Protein AF-A0A8T5E2H8-F1 (afdb_monomer_lite)

Sequence (274 aa):
MVEDEGDWWDNKNPDGKASSSVSQNIFTGNVGTISSQSPDISIAPNDPNKFIMSQFLIGLLIIPIFAGFITSVVTMSAERAGDDAYYGDSYYFSGFDNSYTTIISDKEYYAWDAYFKIPDIDVSEIQEKDYWLQTEFSASESWGYCYFDMDILDNNNLIQSDDGSYWYSMSCWGDMEGYDVLLRIEEQTFTYAIDQDVQPRYASVDGDRDISGVGILLQLLPILIVLFYIGTIVWSFISKRKSLGFGLIGGIIIAPISFCFSMIFLSFIYWNNF

Foldseek 3Di:
DDDDDDDDDDDDDDDDDDDDDDDDDDDDDDDDDDPPPPPPPPPDPDPLLDQDQVLLCCQQAVLLLVLLLVLLVLVVVLVVLVVQFKDKFKDFDDPPFDWDWDAFPNAIWIKGKDFGPDFWDDLVVCVVVVKWKKKWWDLDPPDKIWMDIVVQVVVPQWGAGPVRATWGWTHIDDPCVPWTWIWDGGTRMIMIIIRDPTGITMMMMMIGDDSPPVSVCSVCVSVVSVVVLVVVLVVCVVVSVVSNNNSNVNSVVVNNVSNVVSNVVVCCVVVVVD

Radius of gyration: 41.54 Å; chains: 1; bounding box: 117×54×119 Å

pLDDT: mean 78.65, std 20.82, range [26.2, 96.94]

Structure (mmCIF, N/CA/C/O backbone):
data_AF-A0A8T5E2H8-F1
#
_entry.id   AF-A0A8T5E2H8-F1
#
loop_
_atom_site.group_PDB
_atom_site.id
_atom_site.type_symbol
_atom_site.label_atom_id
_atom_site.label_alt_id
_atom_site.label_comp_id
_atom_site.label_asym_id
_atom_site.label_entity_id
_atom_site.label_seq_id
_atom_site.pdbx_PDB_ins_code
_atom_site.Cartn_x
_atom_site.Cartn_y
_atom_site.Cartn_z
_atom_site.occupancy
_atom_sit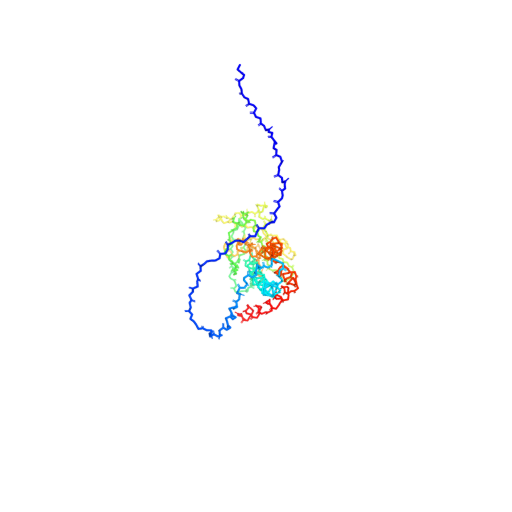e.B_iso_or_equiv
_atom_site.auth_seq_id
_atom_site.auth_comp_id
_atom_site.auth_asym_id
_atom_site.auth_atom_id
_atom_site.pdbx_PDB_model_num
ATOM 1 N N . MET A 1 1 ? -91.153 -19.518 24.944 1.00 36.97 1 MET A N 1
ATOM 2 C CA . MET A 1 1 ? -89.880 -20.137 25.355 1.00 36.97 1 MET A CA 1
ATOM 3 C C . MET A 1 1 ? -88.953 -18.951 25.614 1.00 36.97 1 MET A C 1
ATOM 5 O O . MET A 1 1 ? -88.468 -18.414 24.632 1.00 36.97 1 MET A O 1
ATOM 9 N N . VAL A 1 2 ? -88.918 -18.264 26.771 1.00 31.11 2 VAL A N 1
ATOM 10 C CA . VAL A 1 2 ? -88.688 -18.681 28.187 1.00 31.11 2 VAL A CA 1
ATOM 11 C C . VAL A 1 2 ? -87.642 -19.792 28.230 1.00 31.11 2 VAL A C 1
ATOM 13 O O . VAL A 1 2 ? -87.873 -20.811 27.582 1.00 31.11 2 VAL A O 1
ATOM 16 N N . GLU A 1 3 ? -86.441 -19.609 28.775 1.00 34.38 3 GLU A N 1
ATOM 17 C CA . GLU A 1 3 ? -85.986 -19.128 30.107 1.00 34.38 3 GLU A CA 1
ATOM 18 C C . GLU A 1 3 ? -84.470 -18.804 29.993 1.00 34.38 3 GLU A C 1
ATOM 20 O O . GLU A 1 3 ? -83.842 -19.322 29.068 1.00 34.38 3 GLU A O 1
ATOM 25 N N . ASP A 1 4 ? -83.728 -18.076 30.834 1.00 36.66 4 ASP A N 1
ATOM 26 C CA . ASP A 1 4 ? -83.858 -17.132 31.971 1.00 36.66 4 ASP A CA 1
ATOM 27 C C . ASP A 1 4 ? -82.380 -16.687 32.215 1.00 36.66 4 ASP A C 1
ATOM 29 O O . ASP A 1 4 ? -81.467 -17.488 31.997 1.00 36.66 4 ASP A O 1
ATOM 33 N N . GLU A 1 5 ? -82.032 -15.401 32.339 1.00 35.09 5 GLU A N 1
ATOM 34 C CA . GLU A 1 5 ? -81.787 -14.663 33.605 1.00 35.09 5 GLU A CA 1
ATOM 35 C C . GLU A 1 5 ? -80.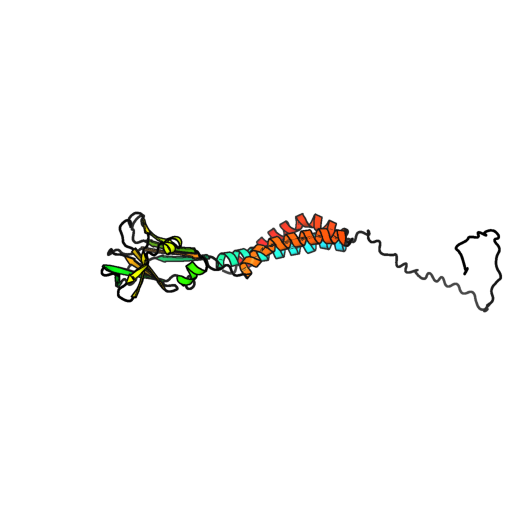828 -15.367 34.599 1.00 35.09 5 GLU A C 1
ATOM 37 O O . GLU A 1 5 ? -80.968 -16.543 34.895 1.00 35.09 5 GLU A O 1
ATOM 42 N N . GLY A 1 6 ? -79.817 -14.746 35.208 1.00 31.44 6 GLY A N 1
ATOM 43 C CA . GLY A 1 6 ? -79.413 -13.349 35.314 1.00 31.44 6 GLY A CA 1
ATOM 44 C C . GLY A 1 6 ? -78.325 -13.228 36.397 1.00 31.44 6 GLY A C 1
ATOM 45 O O . GLY A 1 6 ? -78.240 -14.058 37.302 1.00 31.44 6 GLY A O 1
ATOM 46 N N . ASP A 1 7 ? -77.496 -12.188 36.305 1.00 46.47 7 ASP A N 1
ATOM 47 C CA . ASP A 1 7 ? -76.701 -11.682 37.429 1.00 46.47 7 ASP A CA 1
ATOM 48 C C . ASP A 1 7 ? -77.634 -10.976 38.419 1.00 46.47 7 ASP A C 1
ATOM 50 O O . ASP A 1 7 ? -78.346 -10.057 38.012 1.00 46.47 7 ASP A O 1
ATOM 54 N N . TRP A 1 8 ? -77.577 -11.318 39.712 1.00 28.56 8 TRP A N 1
ATOM 55 C CA . TRP A 1 8 ? -77.980 -10.397 40.780 1.00 28.56 8 TRP A CA 1
ATOM 56 C C . TRP A 1 8 ? -77.457 -10.797 42.180 1.00 28.56 8 TRP A C 1
ATOM 58 O O . TRP A 1 8 ? -77.795 -11.838 42.726 1.00 28.56 8 TRP A O 1
ATOM 68 N N . TRP A 1 9 ? -76.589 -9.936 42.721 1.00 31.66 9 TRP A N 1
ATOM 69 C CA . TRP A 1 9 ? -76.494 -9.441 44.108 1.00 31.66 9 TRP A CA 1
ATOM 70 C C . TRP A 1 9 ? -77.054 -10.306 45.264 1.00 31.66 9 TRP A C 1
ATOM 72 O O . TRP A 1 9 ? -78.252 -10.538 45.311 1.00 31.66 9 TRP A O 1
ATOM 82 N N . ASP A 1 10 ? -76.255 -10.586 46.312 1.00 33.44 10 ASP A N 1
ATOM 83 C CA . ASP A 1 10 ? -76.540 -9.942 47.608 1.00 33.44 10 ASP A CA 1
ATOM 84 C C . ASP A 1 10 ? -75.458 -10.051 48.699 1.00 33.44 10 ASP A C 1
ATOM 86 O O . ASP A 1 10 ? -74.715 -11.016 48.862 1.00 33.44 10 ASP A O 1
ATOM 90 N N . ASN A 1 11 ? -75.424 -8.964 49.455 1.00 36.38 11 ASN A N 1
ATOM 91 C CA . ASN A 1 11 ? -74.460 -8.482 50.427 1.00 36.38 11 ASN A CA 1
ATOM 92 C C . ASN A 1 11 ? -74.802 -8.955 51.851 1.00 36.38 11 ASN A C 1
ATOM 94 O O . ASN A 1 11 ? -75.873 -8.603 52.330 1.00 36.38 11 ASN A O 1
ATOM 98 N N . LYS A 1 12 ? -73.903 -9.652 52.568 1.00 32.09 12 LYS A N 1
ATOM 99 C CA . LYS A 1 12 ? -73.947 -9.773 54.045 1.00 32.09 12 LYS A CA 1
ATOM 100 C C . LYS A 1 12 ? -72.547 -9.960 54.650 1.00 32.09 12 LYS A C 1
ATOM 102 O O . LYS A 1 12 ? -72.034 -11.068 54.733 1.00 32.09 12 LYS A O 1
ATOM 107 N N . ASN A 1 13 ? -71.972 -8.869 55.145 1.00 36.72 13 ASN A N 1
ATOM 108 C CA . ASN A 1 13 ? -71.317 -8.859 56.461 1.00 36.72 13 ASN A CA 1
ATOM 109 C C . ASN A 1 13 ? -72.350 -8.242 57.426 1.00 36.72 13 ASN A C 1
ATOM 111 O O . ASN A 1 13 ? -73.078 -7.353 56.971 1.00 36.72 13 ASN A O 1
ATOM 115 N N . PRO A 1 14 ? -72.459 -8.645 58.707 1.00 42.97 14 PRO A N 1
ATOM 116 C CA . PRO A 1 14 ? -71.340 -8.534 59.647 1.00 42.97 14 PRO A CA 1
ATOM 117 C C . PRO A 1 14 ? -71.335 -9.592 60.781 1.00 42.97 14 PRO A C 1
ATOM 119 O O . PRO A 1 14 ? -72.171 -10.487 60.833 1.00 42.97 14 PRO A O 1
ATOM 122 N N . ASP A 1 15 ? -70.382 -9.405 61.698 1.00 32.09 15 ASP A N 1
ATOM 123 C CA . ASP A 1 15 ? -70.363 -9.813 63.112 1.00 32.09 15 ASP A CA 1
ATOM 124 C C . ASP A 1 15 ? -69.343 -10.882 63.530 1.00 32.09 15 ASP A C 1
ATOM 126 O O . ASP A 1 15 ? -69.369 -12.038 63.123 1.00 32.09 15 ASP A O 1
ATOM 130 N N . GLY A 1 16 ? -68.508 -10.477 64.494 1.00 27.17 16 GLY A N 1
ATOM 131 C CA . GLY A 1 16 ? -68.259 -11.322 65.660 1.00 27.17 16 GLY A CA 1
ATOM 132 C C . GLY A 1 16 ? -66.898 -12.000 65.748 1.00 27.17 16 GLY A C 1
ATOM 133 O O . GLY A 1 16 ? -66.711 -13.133 65.326 1.00 27.17 16 GLY A O 1
ATOM 134 N N . LYS A 1 17 ? -65.970 -11.344 66.451 1.00 30.03 17 LYS A N 1
ATOM 135 C CA . LYS A 1 17 ? -64.884 -12.005 67.194 1.00 30.03 17 LYS A CA 1
ATOM 136 C C . LYS A 1 17 ? -65.417 -13.148 68.075 1.00 30.03 17 LYS A C 1
ATOM 138 O O . LYS A 1 17 ? -66.420 -12.937 68.747 1.00 30.03 17 LYS A O 1
ATOM 143 N N . ALA A 1 18 ? -64.642 -14.232 68.185 1.00 26.97 18 ALA A N 1
ATOM 144 C CA . ALA A 1 18 ? -64.304 -15.011 69.401 1.00 26.97 18 ALA A CA 1
ATOM 145 C C . ALA A 1 18 ? -63.978 -16.459 68.980 1.00 26.97 18 ALA A C 1
ATOM 147 O O . ALA A 1 18 ? -64.823 -17.172 68.463 1.00 26.97 18 ALA A O 1
ATOM 148 N N . SER A 1 19 ? -62.704 -16.837 68.923 1.00 26.20 19 SER A N 1
ATOM 149 C CA . SER A 1 19 ? -61.902 -17.411 70.018 1.00 26.20 19 SER A CA 1
ATOM 150 C C . SER A 1 19 ? -62.033 -18.932 70.166 1.00 26.20 19 SER A C 1
ATOM 152 O O . SER A 1 19 ? -63.061 -19.448 70.584 1.00 26.20 19 SER A O 1
ATOM 154 N N . SER A 1 20 ? -60.898 -19.589 69.922 1.00 34.56 20 SER A N 1
ATOM 155 C CA . SER A 1 20 ? -60.310 -20.675 70.719 1.00 34.56 20 SER A CA 1
ATOM 156 C C . SER A 1 20 ? -61.171 -21.861 71.183 1.00 34.56 20 SER A C 1
ATOM 158 O O . SER A 1 20 ? -61.957 -21.746 72.120 1.00 34.56 20 SER A O 1
ATOM 160 N N . SER A 1 21 ? -60.780 -23.055 70.742 1.00 32.88 21 SER A N 1
ATOM 161 C CA . SER A 1 21 ? -60.557 -24.208 71.631 1.00 32.88 21 SER A CA 1
ATOM 162 C C . SER A 1 21 ? -59.489 -25.102 70.979 1.00 32.88 21 SER A C 1
ATOM 164 O O . SER A 1 21 ? -59.647 -25.562 69.858 1.00 32.88 21 SER A O 1
ATOM 166 N N . VAL A 1 22 ? -58.240 -25.010 71.434 1.00 32.91 22 VAL A N 1
ATOM 167 C CA . VAL A 1 22 ? -57.609 -25.751 72.543 1.00 32.91 22 VAL A CA 1
ATOM 168 C C . VAL A 1 22 ? -57.053 -27.106 72.095 1.00 32.91 22 VAL A C 1
ATOM 170 O O . VAL A 1 22 ? -57.692 -27.918 71.439 1.00 32.91 22 VAL A O 1
ATOM 173 N N . SER A 1 23 ? -55.787 -27.240 72.465 1.00 38.12 23 SER A N 1
ATOM 174 C CA . SER A 1 23 ? -54.781 -28.248 72.195 1.00 38.12 23 SER A CA 1
ATOM 175 C C . SER A 1 23 ? -55.098 -29.643 72.719 1.00 38.12 23 SER A C 1
ATOM 177 O O . SER A 1 23 ? -55.801 -29.805 73.710 1.00 38.12 23 SER A O 1
ATOM 179 N N . GLN A 1 24 ? -54.398 -30.630 72.155 1.00 30.06 24 GLN A N 1
ATOM 180 C CA . GLN A 1 24 ? -53.814 -31.713 72.941 1.00 30.06 24 GLN A CA 1
ATOM 181 C C . GLN A 1 24 ? -52.632 -32.328 72.187 1.00 30.06 24 GLN A C 1
ATOM 183 O O . GLN A 1 24 ? -52.788 -32.878 71.104 1.00 30.06 24 GLN A O 1
ATOM 188 N N . ASN A 1 25 ? -51.436 -32.191 72.759 1.00 31.58 25 ASN A N 1
ATOM 189 C CA . ASN A 1 25 ? -50.617 -33.341 73.130 1.00 31.58 25 ASN A CA 1
ATOM 190 C C . ASN A 1 25 ? -49.504 -32.869 74.068 1.00 31.58 25 ASN A C 1
ATOM 192 O O . ASN A 1 25 ? -48.590 -32.142 73.690 1.00 31.58 25 ASN A O 1
ATOM 196 N N . ILE A 1 26 ? -49.649 -33.274 75.328 1.00 34.66 26 ILE A N 1
ATOM 197 C CA . ILE A 1 26 ? -48.647 -33.166 76.380 1.00 34.66 26 ILE A CA 1
ATOM 198 C C . ILE A 1 26 ? -47.795 -34.429 76.280 1.00 34.66 26 ILE A C 1
ATOM 200 O O . ILE A 1 26 ? -48.320 -35.526 76.456 1.00 34.66 26 ILE A O 1
ATOM 204 N N . PHE A 1 27 ? -46.492 -34.274 76.051 1.00 35.94 27 PHE A N 1
ATOM 205 C CA . PHE A 1 27 ? -45.510 -35.266 76.473 1.00 35.94 27 PHE A CA 1
ATOM 206 C C . PHE A 1 27 ? -44.586 -34.638 77.510 1.00 35.94 27 PHE A C 1
ATOM 208 O O . PHE A 1 27 ? -43.976 -33.589 77.320 1.00 35.94 27 PHE A O 1
ATOM 215 N N . THR A 1 28 ? -44.590 -35.297 78.656 1.00 46.78 28 THR A N 1
ATOM 216 C CA . THR A 1 28 ? -43.871 -35.030 79.890 1.00 46.78 28 THR A CA 1
ATOM 217 C C . THR A 1 28 ? -42.384 -35.340 79.730 1.00 46.78 28 THR A C 1
ATOM 219 O O . THR A 1 28 ? -42.054 -36.444 79.301 1.00 46.78 28 THR A O 1
ATOM 222 N N . GLY A 1 29 ? -41.489 -34.445 80.159 1.00 33.69 29 GLY A N 1
ATOM 223 C CA . GLY A 1 29 ? -40.097 -34.834 80.408 1.00 33.69 29 GLY A CA 1
ATOM 224 C C . GLY A 1 29 ? -39.047 -33.739 80.241 1.00 33.69 29 GLY A C 1
ATOM 225 O O . GLY A 1 29 ? -38.496 -33.574 79.166 1.00 33.69 29 GLY A O 1
ATOM 226 N N . ASN A 1 30 ? -38.712 -33.113 81.369 1.00 34.53 30 ASN A N 1
ATOM 227 C CA . ASN A 1 30 ? -37.472 -32.402 81.694 1.00 34.53 30 ASN A CA 1
ATOM 228 C C . ASN A 1 30 ? -37.145 -31.071 80.979 1.00 34.53 30 ASN A C 1
ATOM 230 O O . ASN A 1 30 ? -36.880 -30.991 79.784 1.00 34.53 30 ASN A O 1
ATOM 234 N N . VAL A 1 31 ? -37.086 -30.014 81.793 1.00 49.62 31 VAL A N 1
ATOM 235 C CA . VAL A 1 31 ? -36.739 -28.640 81.422 1.00 49.62 31 VAL A CA 1
ATOM 236 C C . VAL A 1 31 ? -35.214 -28.516 81.411 1.00 49.62 31 VAL A C 1
ATOM 238 O O . VAL A 1 31 ? -34.592 -28.231 82.430 1.00 49.62 31 VAL A O 1
ATOM 241 N N . GLY A 1 32 ? -34.603 -28.778 80.259 1.00 35.69 32 GLY A N 1
ATOM 242 C CA . GLY A 1 32 ? -33.216 -28.422 79.973 1.00 35.69 32 GLY A CA 1
ATOM 243 C C . GLY A 1 32 ? -33.199 -27.247 79.005 1.00 35.69 32 GLY A C 1
ATOM 244 O O . GLY A 1 32 ? -33.555 -27.399 77.842 1.00 35.69 32 GLY A O 1
ATOM 245 N N . THR A 1 33 ? -32.820 -26.066 79.483 1.00 44.88 33 THR A N 1
ATOM 246 C CA . THR A 1 33 ? -32.589 -24.872 78.664 1.00 44.88 33 THR A CA 1
ATOM 247 C C . THR A 1 33 ? -31.615 -25.172 77.526 1.00 44.88 33 THR A C 1
ATOM 249 O O . THR A 1 33 ? -30.421 -25.338 77.766 1.00 44.88 33 THR A O 1
ATOM 252 N N . ILE A 1 34 ? -32.105 -25.179 76.287 1.00 35.47 34 ILE A N 1
ATOM 253 C CA . ILE A 1 34 ? -31.271 -25.028 75.094 1.00 35.47 34 ILE A CA 1
ATOM 254 C C . ILE A 1 34 ? -31.814 -23.824 74.329 1.00 35.47 34 ILE A C 1
ATOM 256 O O . ILE A 1 34 ? -32.850 -23.885 73.672 1.00 35.47 34 ILE A O 1
ATOM 260 N N . SER A 1 35 ? -31.095 -22.710 74.456 1.00 43.97 35 SER A N 1
ATOM 261 C CA . SER A 1 35 ? -31.169 -21.573 73.545 1.00 43.97 35 SER A CA 1
ATOM 262 C C . SER A 1 35 ? -30.811 -22.064 72.140 1.00 43.97 35 SER A C 1
ATOM 264 O O . SER A 1 35 ? -29.635 -22.145 71.788 1.00 43.97 35 SER A O 1
ATOM 266 N N . SER A 1 36 ? -31.816 -22.399 71.335 1.00 35.97 36 SER A N 1
ATOM 267 C CA . SER A 1 36 ? -31.656 -22.521 69.889 1.00 35.97 36 SER A CA 1
ATOM 268 C C . SER A 1 36 ? -31.868 -21.141 69.272 1.00 35.97 36 SER A C 1
ATOM 270 O O . SER A 1 36 ? -32.944 -20.791 68.801 1.00 35.97 36 SER A O 1
ATOM 272 N N . GLN A 1 37 ? -30.813 -20.325 69.278 1.00 39.59 37 GLN A N 1
ATOM 273 C CA . GLN A 1 37 ? -30.675 -19.309 68.240 1.00 39.59 37 GLN A CA 1
ATOM 274 C C . GLN A 1 37 ? -30.329 -20.049 66.947 1.00 39.59 37 GLN A C 1
ATOM 276 O O . GLN A 1 37 ? -29.163 -20.201 66.592 1.00 39.59 37 GLN A O 1
ATOM 281 N N . SER A 1 38 ? -31.345 -20.572 66.265 1.00 34.12 38 SER A N 1
ATOM 282 C CA . SER A 1 38 ? -31.212 -20.870 64.845 1.00 34.12 38 SER A CA 1
ATOM 283 C C . SER A 1 38 ? -31.085 -19.523 64.132 1.00 34.12 38 SER A C 1
ATOM 285 O O . SER A 1 38 ? -31.975 -18.686 64.298 1.00 34.12 38 SER A O 1
ATOM 287 N N . PRO A 1 39 ? -30.000 -19.254 63.384 1.00 41.09 39 PRO A N 1
ATOM 288 C CA . PRO A 1 39 ? -29.974 -18.086 62.531 1.00 41.09 39 PRO A CA 1
ATOM 289 C C . PRO A 1 39 ? -31.021 -18.331 61.452 1.00 41.09 39 PRO A C 1
ATOM 291 O O . PRO A 1 39 ? -30.880 -19.230 60.623 1.00 41.09 39 PRO A O 1
ATOM 294 N N . ASP A 1 40 ? -32.096 -17.557 61.511 1.00 39.53 40 ASP A N 1
ATOM 295 C CA . ASP A 1 40 ? -33.032 -17.410 60.414 1.00 39.53 40 ASP A CA 1
ATOM 296 C C . ASP A 1 40 ? -32.199 -16.913 59.225 1.00 39.53 40 ASP A C 1
ATOM 298 O O . ASP A 1 40 ? -31.765 -15.757 59.187 1.00 39.53 40 ASP A O 1
ATOM 302 N N . ILE A 1 41 ? -31.861 -17.809 58.292 1.00 45.09 41 ILE A N 1
ATOM 303 C CA . ILE A 1 41 ? -31.221 -17.428 57.033 1.00 45.09 41 ILE A CA 1
ATOM 304 C C . ILE A 1 41 ? -32.316 -16.744 56.224 1.00 45.09 41 ILE A C 1
ATOM 306 O O . ILE A 1 41 ? -32.971 -17.333 55.368 1.00 45.09 41 ILE A O 1
ATOM 310 N N . SER A 1 42 ? -32.531 -15.472 56.544 1.00 37.88 42 SER A N 1
ATOM 311 C CA . SER A 1 42 ? -33.284 -14.532 55.740 1.00 37.88 42 SER A CA 1
ATOM 312 C C . SER A 1 42 ? -32.580 -14.448 54.385 1.00 37.88 42 SER A C 1
ATOM 314 O O . SER A 1 42 ? -31.627 -13.682 54.207 1.00 37.88 42 SER A O 1
ATOM 316 N N . ILE A 1 43 ? -33.048 -15.227 53.409 1.00 53.16 43 ILE A N 1
ATOM 317 C CA . ILE A 1 43 ? -32.796 -14.947 51.997 1.00 53.16 43 ILE A CA 1
ATOM 318 C C . ILE A 1 43 ? -33.623 -13.702 51.684 1.00 53.16 43 ILE A C 1
ATOM 320 O O . ILE A 1 43 ? -34.759 -13.773 51.220 1.00 53.16 43 ILE A O 1
ATOM 324 N N . ALA A 1 44 ? -33.066 -12.541 52.027 1.00 53.47 44 ALA A N 1
ATOM 325 C CA . ALA A 1 44 ? -33.640 -11.270 51.640 1.00 53.47 44 ALA A CA 1
ATOM 326 C C . ALA A 1 44 ? -33.698 -11.239 50.102 1.00 53.47 44 ALA A C 1
ATOM 328 O O . ALA A 1 44 ? -32.696 -11.572 49.456 1.00 53.47 44 ALA A O 1
ATOM 329 N N . PRO A 1 45 ? -34.836 -10.862 49.492 1.00 54.75 45 PRO A N 1
ATOM 330 C CA . PRO A 1 45 ? -34.896 -10.673 48.053 1.00 54.75 45 PRO A CA 1
ATOM 331 C C . PRO A 1 45 ? -33.826 -9.650 47.660 1.00 54.75 45 PRO A C 1
ATOM 333 O O . PRO A 1 45 ? -33.758 -8.558 48.225 1.00 54.75 45 PRO A O 1
ATOM 336 N N . ASN A 1 46 ? -32.941 -10.034 46.738 1.00 61.44 46 ASN A N 1
ATOM 337 C CA . ASN A 1 46 ? -31.874 -9.165 46.253 1.00 61.44 46 ASN A CA 1
ATOM 338 C C . ASN A 1 46 ? -32.529 -7.936 45.607 1.00 61.44 46 ASN A C 1
ATOM 340 O O . ASN A 1 46 ? -33.148 -8.057 44.550 1.00 61.44 46 ASN A O 1
ATOM 344 N N . ASP A 1 47 ? -32.432 -6.775 46.259 1.00 65.62 47 ASP A N 1
ATOM 345 C CA . ASP A 1 47 ? -32.976 -5.525 45.733 1.00 65.62 47 ASP A CA 1
ATOM 346 C C . ASP A 1 47 ? -32.340 -5.242 44.358 1.00 65.62 47 ASP A C 1
ATOM 348 O O . ASP A 1 47 ? -31.116 -5.093 44.273 1.00 65.62 47 ASP A O 1
ATOM 352 N N . PRO A 1 48 ? -33.129 -5.166 43.268 1.00 60.69 48 PRO A N 1
ATOM 353 C CA . PRO A 1 48 ? -32.609 -4.903 41.928 1.00 60.69 48 PRO A CA 1
ATOM 354 C C . PRO A 1 48 ? -31.960 -3.516 41.786 1.00 60.69 48 PRO A C 1
ATOM 356 O O . PRO A 1 48 ? -31.301 -3.261 40.781 1.00 60.69 48 PRO A O 1
ATOM 359 N N . ASN A 1 49 ? -32.126 -2.616 42.761 1.00 66.44 49 ASN A N 1
ATOM 360 C CA . ASN A 1 49 ? -31.443 -1.322 42.818 1.00 66.44 49 ASN A CA 1
ATOM 361 C C . ASN A 1 49 ? -30.209 -1.317 43.733 1.00 66.44 49 ASN A C 1
ATOM 363 O O . ASN A 1 49 ? -29.570 -0.272 43.880 1.00 66.44 49 ASN A O 1
ATOM 367 N N . LYS A 1 50 ? -29.841 -2.456 44.330 1.00 80.00 50 LYS A N 1
ATOM 368 C CA . LYS A 1 50 ? -28.634 -2.558 45.149 1.00 80.00 50 LYS A CA 1
ATOM 369 C C . LYS A 1 50 ? -27.404 -2.309 44.283 1.00 80.00 50 LYS A C 1
ATOM 371 O O . LYS A 1 50 ? -27.178 -2.988 43.284 1.00 80.00 50 LYS A O 1
ATOM 376 N N . PHE A 1 51 ? -26.586 -1.344 44.686 1.00 86.25 51 PHE A N 1
ATOM 377 C CA . PHE A 1 51 ? -25.331 -1.065 44.006 1.00 86.25 51 PHE A CA 1
ATOM 378 C C . PHE A 1 51 ? -24.340 -2.213 44.229 1.00 86.25 51 PHE A C 1
ATOM 380 O O . PHE A 1 51 ? -24.010 -2.549 45.368 1.00 86.25 51 PHE A O 1
ATOM 387 N N . ILE A 1 52 ? -23.856 -2.814 43.141 1.00 91.19 52 ILE A N 1
ATOM 388 C CA . ILE A 1 52 ? -22.909 -3.927 43.195 1.00 91.19 52 ILE A CA 1
ATOM 389 C C . ILE A 1 52 ? -21.523 -3.409 42.812 1.00 91.19 52 ILE A C 1
ATOM 391 O O . ILE A 1 52 ? -21.235 -3.175 41.639 1.00 91.19 52 ILE A O 1
ATOM 395 N N . MET A 1 53 ? -20.646 -3.263 43.809 1.00 91.88 53 MET A N 1
ATOM 396 C CA . MET A 1 53 ? -19.296 -2.717 43.620 1.00 91.88 53 MET A CA 1
ATOM 397 C C . MET A 1 53 ? -18.471 -3.513 42.598 1.00 91.88 53 MET A C 1
ATOM 399 O O . MET A 1 53 ? -17.775 -2.923 41.780 1.00 91.88 53 MET A O 1
ATOM 403 N N . SER A 1 54 ? -18.583 -4.845 42.581 1.00 93.38 54 SER A N 1
ATOM 404 C CA . SER A 1 54 ? -17.861 -5.669 41.601 1.00 93.38 54 SER A CA 1
ATOM 405 C C . SER A 1 54 ? -18.279 -5.362 40.161 1.00 93.38 54 SER A C 1
ATOM 407 O O . SER A 1 54 ? -17.424 -5.250 39.292 1.00 93.38 54 SER A O 1
ATOM 409 N N . GLN A 1 55 ? -19.573 -5.146 39.905 1.00 92.94 55 GLN A N 1
ATOM 410 C CA . GLN A 1 55 ? -20.065 -4.755 38.580 1.00 92.94 55 GLN A CA 1
ATOM 411 C C . GLN A 1 55 ? -19.584 -3.362 38.183 1.00 92.94 55 GLN A C 1
ATOM 413 O O . GLN A 1 55 ? -19.228 -3.146 37.028 1.00 92.94 55 GLN A O 1
ATOM 418 N N . PHE A 1 56 ? -19.550 -2.435 39.140 1.00 94.94 56 PHE A N 1
ATOM 419 C CA . PHE A 1 56 ? -19.005 -1.104 38.914 1.00 94.94 56 PHE A CA 1
ATOM 420 C C . PHE A 1 56 ? -17.522 -1.153 38.536 1.00 94.94 56 PHE A C 1
ATOM 422 O O . PHE A 1 56 ? -17.143 -0.568 37.530 1.00 94.94 56 PHE A O 1
ATOM 429 N N . LEU A 1 57 ? -16.697 -1.911 39.265 1.00 95.38 57 LEU A N 1
ATOM 430 C CA . LEU A 1 57 ? -15.270 -2.063 38.958 1.00 95.38 57 LEU A CA 1
ATOM 431 C C . LEU A 1 57 ? -15.021 -2.777 37.623 1.00 95.38 57 LEU A C 1
ATOM 433 O O . LEU A 1 57 ? -14.103 -2.403 36.897 1.00 95.38 57 LEU A O 1
ATOM 437 N N . ILE A 1 58 ? -15.854 -3.762 37.268 1.00 94.00 58 ILE A N 1
ATOM 438 C CA . ILE A 1 58 ? -15.802 -4.399 35.944 1.00 94.00 58 ILE A CA 1
ATOM 439 C C . ILE A 1 58 ? -16.053 -3.360 34.843 1.00 94.00 58 ILE A C 1
ATOM 441 O O . ILE A 1 58 ? -15.305 -3.314 33.869 1.00 94.00 58 ILE A O 1
ATOM 445 N N . GLY A 1 59 ? -17.078 -2.519 35.006 1.00 92.81 59 GLY A N 1
ATOM 446 C CA . GLY A 1 59 ? -17.403 -1.466 34.044 1.00 92.81 59 GLY A CA 1
ATOM 447 C C . GLY A 1 59 ? -16.375 -0.337 34.005 1.00 92.81 59 GLY A C 1
ATOM 448 O O . GLY A 1 59 ? -16.128 0.209 32.940 1.00 92.81 59 GLY A O 1
ATOM 449 N N . LEU A 1 60 ? -15.771 0.004 35.144 1.00 95.88 60 LEU A N 1
ATOM 450 C CA . LEU A 1 60 ? -14.819 1.108 35.256 1.00 95.88 60 LEU A CA 1
ATOM 451 C C . LEU A 1 60 ? -13.428 0.729 34.747 1.00 95.88 60 LEU A C 1
ATOM 453 O O . LEU A 1 60 ? -12.793 1.522 34.068 1.00 95.88 60 LEU A O 1
ATOM 457 N N . LEU A 1 61 ? -12.937 -0.461 35.093 1.00 93.50 61 LEU A N 1
ATOM 458 C CA . LEU A 1 61 ? -11.546 -0.842 34.847 1.00 93.50 61 LEU A CA 1
ATOM 459 C C . LEU A 1 61 ? -11.439 -1.954 33.816 1.00 93.50 61 LEU A C 1
ATOM 461 O O . LEU A 1 61 ? -10.782 -1.776 32.800 1.00 93.50 61 LEU A O 1
ATOM 465 N N . ILE A 1 62 ? -12.099 -3.088 34.045 1.00 94.00 62 ILE A N 1
ATOM 466 C CA . ILE A 1 62 ? -11.857 -4.294 33.243 1.00 94.00 62 ILE A CA 1
ATOM 467 C C . ILE A 1 62 ? -12.278 -4.076 31.787 1.00 94.00 62 ILE A C 1
ATOM 469 O O . ILE A 1 62 ? -11.439 -4.160 30.894 1.00 94.00 62 ILE A O 1
ATOM 473 N N . ILE A 1 63 ? -13.552 -3.762 31.535 1.00 93.56 63 ILE A N 1
ATOM 474 C CA . ILE A 1 63 ? -14.064 -3.602 30.164 1.00 93.56 63 ILE A CA 1
ATOM 475 C C . ILE A 1 63 ? -13.321 -2.485 29.407 1.00 93.56 63 ILE A C 1
ATOM 477 O O . ILE A 1 63 ? -12.894 -2.739 28.282 1.00 93.56 63 ILE A O 1
ATOM 481 N N . PRO A 1 64 ? -13.092 -1.291 29.985 1.00 93.56 64 PRO A N 1
ATOM 482 C CA . PRO A 1 64 ? -12.384 -0.213 29.295 1.00 93.56 64 PRO A CA 1
ATOM 483 C C . PRO A 1 64 ? -10.917 -0.524 29.018 1.00 93.56 64 PRO A C 1
ATOM 485 O O . PRO A 1 64 ? -10.425 -0.192 27.942 1.00 93.56 64 PRO A O 1
ATOM 488 N N . ILE A 1 65 ? -10.220 -1.188 29.950 1.00 94.62 65 ILE A N 1
ATOM 489 C CA . ILE A 1 65 ? -8.829 -1.603 29.735 1.00 94.62 65 ILE A CA 1
ATOM 490 C C . ILE A 1 65 ? -8.754 -2.568 28.553 1.00 94.62 65 ILE A C 1
ATOM 492 O O . ILE A 1 65 ? -7.967 -2.333 27.636 1.00 94.62 65 ILE A O 1
ATOM 496 N N . PHE A 1 66 ? -9.612 -3.595 28.534 1.00 93.62 66 PHE A N 1
ATOM 497 C CA . PHE A 1 66 ? -9.671 -4.551 27.428 1.00 93.62 66 PHE A CA 1
ATOM 498 C C . PHE A 1 66 ? -10.074 -3.890 26.108 1.00 93.62 66 PHE A C 1
ATOM 500 O O . PHE A 1 66 ? -9.465 -4.184 25.086 1.00 93.62 66 PHE A O 1
ATOM 507 N N . ALA A 1 67 ? -11.051 -2.981 26.114 1.00 93.25 67 ALA A N 1
ATOM 508 C CA . ALA A 1 67 ? -11.460 -2.259 24.912 1.00 93.25 67 ALA A CA 1
ATOM 509 C C . ALA A 1 67 ? -10.310 -1.418 24.340 1.00 93.25 67 ALA A C 1
ATOM 511 O O . ALA A 1 67 ? -10.036 -1.498 23.144 1.00 93.25 67 ALA A O 1
ATOM 512 N N . GLY A 1 68 ? -9.597 -0.667 25.186 1.00 93.00 68 GLY A N 1
ATOM 513 C CA . GLY A 1 68 ? -8.428 0.112 24.770 1.00 93.00 68 GLY A CA 1
ATOM 514 C C . GLY A 1 68 ? -7.298 -0.769 24.232 1.00 93.00 68 GLY A C 1
ATOM 515 O O . GLY A 1 68 ? -6.752 -0.479 23.170 1.00 93.00 68 GLY A O 1
ATOM 516 N N . PHE A 1 69 ? -7.008 -1.888 24.903 1.00 93.81 69 PHE A N 1
ATOM 517 C CA . PHE A 1 69 ? -6.001 -2.850 24.451 1.00 93.81 69 PHE A CA 1
ATOM 518 C C . PHE A 1 69 ? -6.365 -3.479 23.098 1.00 93.81 69 PHE A C 1
ATOM 520 O O . PHE A 1 69 ? -5.564 -3.432 22.168 1.00 93.81 69 PHE A O 1
ATOM 527 N N . ILE A 1 70 ? -7.581 -4.012 22.938 1.00 93.19 70 ILE A N 1
ATOM 528 C CA . ILE A 1 70 ? -8.020 -4.616 21.667 1.00 93.19 70 ILE A CA 1
ATOM 529 C C . ILE A 1 70 ? -7.985 -3.575 20.547 1.00 93.19 70 ILE A C 1
ATOM 531 O O . ILE A 1 70 ? -7.495 -3.875 19.464 1.00 93.19 70 ILE A O 1
ATOM 535 N N . THR A 1 71 ? -8.437 -2.348 20.819 1.00 92.94 71 THR A N 1
ATOM 536 C CA . THR A 1 71 ? -8.378 -1.258 19.837 1.00 92.94 71 THR A CA 1
ATOM 537 C C . THR A 1 71 ? -6.937 -0.994 19.406 1.00 92.94 71 THR A C 1
ATOM 539 O O . THR A 1 71 ? -6.692 -0.906 18.214 1.00 92.94 71 THR A O 1
ATOM 542 N N . SER A 1 72 ? -5.968 -0.962 20.329 1.00 91.88 72 SER A N 1
ATOM 543 C CA . SER A 1 72 ? -4.551 -0.769 19.974 1.00 91.88 72 SER A CA 1
ATOM 544 C C . SER A 1 72 ? -3.989 -1.889 19.090 1.00 91.88 72 SER A C 1
ATOM 546 O O . SER A 1 72 ? -3.348 -1.608 18.081 1.00 91.88 72 SER A O 1
ATOM 548 N N . VAL A 1 73 ? -4.305 -3.153 19.397 1.00 90.88 73 VAL A N 1
ATOM 549 C CA . VAL A 1 73 ? -3.907 -4.304 18.568 1.00 90.88 73 VAL A CA 1
ATOM 550 C C . VAL A 1 73 ? -4.508 -4.202 17.169 1.00 90.88 73 VAL A C 1
ATOM 552 O O . VAL A 1 73 ? -3.800 -4.393 16.183 1.00 90.88 73 VAL A O 1
ATOM 555 N N . VAL A 1 74 ? -5.802 -3.891 17.079 1.00 91.19 74 VAL A N 1
ATOM 556 C CA . VAL A 1 74 ? -6.507 -3.743 15.803 1.00 91.19 74 VAL A CA 1
ATOM 557 C C . VAL A 1 74 ? -5.936 -2.581 14.999 1.00 91.19 74 VAL A C 1
ATOM 559 O O . VAL A 1 74 ? -5.678 -2.763 13.819 1.00 91.19 74 VAL A O 1
ATOM 562 N N . THR A 1 75 ? -5.690 -1.424 15.618 1.00 88.38 75 THR A N 1
ATOM 563 C CA . THR A 1 75 ? -5.123 -0.253 14.938 1.00 88.38 75 THR A CA 1
ATOM 564 C C . THR A 1 75 ? -3.748 -0.558 14.351 1.00 88.38 75 THR A C 1
ATOM 566 O O . THR A 1 75 ? -3.549 -0.321 13.167 1.00 88.38 75 THR A O 1
ATOM 569 N N . MET A 1 76 ? -2.835 -1.161 15.120 1.00 85.56 76 MET A N 1
ATOM 570 C CA . MET A 1 76 ? -1.514 -1.541 14.596 1.00 85.56 76 MET A CA 1
ATOM 571 C C . MET A 1 76 ? -1.594 -2.615 13.507 1.00 85.56 76 MET A C 1
ATOM 573 O O . MET A 1 76 ? -0.811 -2.612 12.563 1.00 85.56 76 MET A O 1
ATOM 577 N N . SER A 1 77 ? -2.543 -3.546 13.628 1.00 85.38 77 SER A N 1
ATOM 578 C CA . SER A 1 77 ? -2.752 -4.573 12.602 1.00 85.38 77 SER A CA 1
ATOM 579 C C . SER A 1 77 ? -3.343 -3.978 11.322 1.00 85.38 77 SER A C 1
ATOM 581 O O . SER A 1 77 ? -2.987 -4.415 10.235 1.00 85.38 77 SER A O 1
ATOM 583 N N . ALA A 1 78 ? -4.238 -2.995 11.444 1.00 82.62 78 ALA A N 1
ATOM 584 C CA . ALA A 1 78 ? -4.850 -2.296 10.319 1.00 82.62 78 ALA A CA 1
ATOM 585 C C . ALA A 1 78 ? -3.833 -1.435 9.566 1.00 82.62 78 ALA A C 1
ATOM 587 O O . ALA A 1 78 ? -3.859 -1.425 8.344 1.00 82.62 78 ALA A O 1
ATOM 588 N N . GLU A 1 79 ? -2.936 -0.756 10.287 1.00 77.56 79 GLU A N 1
ATOM 589 C CA . GLU A 1 79 ? -1.821 -0.001 9.704 1.00 77.56 79 GLU A CA 1
ATOM 590 C C . GLU A 1 79 ? -0.941 -0.923 8.858 1.00 77.56 79 GLU A C 1
ATOM 592 O O . GLU A 1 79 ? -0.775 -0.693 7.669 1.00 77.56 79 GLU A O 1
ATOM 597 N N . ARG A 1 80 ? -0.522 -2.062 9.417 1.00 74.75 80 ARG A N 1
ATOM 598 C CA . ARG A 1 80 ? 0.286 -3.046 8.689 1.00 74.75 80 ARG A CA 1
ATOM 599 C C . ARG A 1 80 ? -0.440 -3.671 7.492 1.00 74.75 80 ARG A C 1
ATOM 601 O O . ARG A 1 80 ? 0.161 -3.887 6.452 1.00 74.75 80 ARG A O 1
ATOM 608 N N . ALA A 1 81 ? -1.734 -3.955 7.635 1.00 72.06 81 ALA A N 1
ATOM 609 C CA . ALA A 1 81 ? -2.550 -4.446 6.525 1.00 72.06 81 ALA A CA 1
ATOM 610 C C . ALA A 1 81 ? -2.768 -3.380 5.435 1.00 72.06 81 ALA A C 1
ATOM 612 O O . ALA A 1 81 ? -3.066 -3.740 4.301 1.00 72.06 81 ALA A O 1
ATOM 613 N N . GLY A 1 82 ? -2.663 -2.093 5.784 1.00 65.69 82 GLY A N 1
ATOM 614 C CA . GLY A 1 82 ? -2.643 -0.979 4.840 1.00 65.69 82 GLY A CA 1
ATOM 615 C C . GLY A 1 82 ? -1.285 -0.820 4.158 1.00 65.69 82 GLY A C 1
ATOM 616 O O . GLY A 1 82 ? -1.253 -0.602 2.955 1.00 65.69 82 GLY A O 1
ATOM 617 N N . ASP A 1 83 ? -0.179 -0.999 4.883 1.00 63.28 83 ASP A N 1
ATOM 618 C CA . ASP A 1 83 ? 1.170 -0.992 4.299 1.00 63.28 83 ASP A CA 1
ATOM 619 C C . ASP A 1 83 ? 1.349 -2.121 3.271 1.00 63.28 83 ASP A C 1
ATOM 621 O O . ASP A 1 83 ? 1.985 -1.917 2.246 1.00 63.28 83 ASP A O 1
ATOM 625 N N . ASP A 1 84 ? 0.731 -3.287 3.493 1.00 65.19 84 ASP A N 1
ATOM 626 C CA . ASP A 1 84 ? 0.721 -4.395 2.525 1.00 65.19 84 ASP A CA 1
ATOM 627 C C . ASP A 1 84 ? -0.148 -4.107 1.273 1.00 65.19 84 ASP A C 1
ATOM 629 O O . ASP A 1 84 ? -0.113 -4.878 0.309 1.00 65.19 84 ASP A O 1
ATOM 633 N N . ALA A 1 85 ? -0.953 -3.034 1.281 1.00 73.69 85 ALA A N 1
ATOM 634 C CA . ALA A 1 85 ? -1.801 -2.644 0.152 1.00 73.69 85 ALA A CA 1
ATOM 635 C C . ALA A 1 85 ? -1.056 -1.799 -0.886 1.00 73.69 85 ALA A C 1
ATOM 637 O O . ALA A 1 85 ? -1.497 -1.742 -2.028 1.00 73.69 85 ALA A O 1
ATOM 638 N N . TYR A 1 86 ? 0.067 -1.184 -0.512 1.00 83.81 86 TYR A N 1
ATOM 639 C CA . TYR A 1 86 ? 0.896 -0.385 -1.408 1.00 83.81 86 TYR A CA 1
ATOM 640 C C . TYR A 1 86 ? 2.253 -1.056 -1.599 1.00 83.81 86 TYR A C 1
ATOM 642 O O . TYR A 1 86 ? 2.804 -1.670 -0.689 1.00 83.81 86 TYR A O 1
ATOM 650 N N . TYR A 1 87 ? 2.816 -0.942 -2.793 1.00 87.25 87 TYR A N 1
ATOM 651 C CA . TYR A 1 87 ? 4.181 -1.361 -3.067 1.00 87.25 87 TYR A CA 1
ATOM 652 C C . TYR A 1 87 ? 4.918 -0.248 -3.787 1.00 87.25 87 TYR A C 1
ATOM 654 O O . TYR A 1 87 ? 4.334 0.512 -4.551 1.00 87.25 87 TYR A O 1
ATOM 662 N N . GLY A 1 88 ? 6.217 -0.185 -3.539 1.00 91.69 88 GLY A N 1
ATOM 663 C CA . GLY A 1 88 ? 7.106 0.726 -4.226 1.00 91.69 88 GLY A CA 1
ATOM 664 C C . GLY A 1 88 ? 8.510 0.152 -4.241 1.00 91.69 88 GLY A C 1
ATOM 665 O O . GLY A 1 88 ? 8.948 -0.447 -3.254 1.00 91.69 88 GLY A O 1
ATOM 666 N N . ASP A 1 89 ? 9.203 0.304 -5.360 1.00 95.06 89 ASP A N 1
ATOM 667 C CA . ASP A 1 89 ? 10.624 -0.005 -5.452 1.00 95.06 89 ASP A CA 1
ATOM 668 C C . ASP A 1 89 ? 11.315 0.902 -6.473 1.00 95.06 89 ASP A C 1
ATOM 670 O O . ASP A 1 89 ? 10.689 1.538 -7.324 1.00 95.06 89 ASP A O 1
ATOM 674 N N . SER A 1 90 ? 12.637 0.976 -6.369 1.00 95.94 90 SER A N 1
ATOM 675 C CA . SER A 1 90 ? 13.470 1.799 -7.235 1.00 95.94 90 SER A CA 1
ATOM 676 C C . SER A 1 90 ? 14.680 1.023 -7.732 1.00 95.94 90 SER A C 1
ATOM 678 O O . SER A 1 90 ? 15.324 0.295 -6.978 1.00 95.94 90 SER A O 1
ATOM 680 N N . TYR A 1 91 ? 15.026 1.237 -8.995 1.00 95.06 91 TYR A N 1
ATOM 681 C CA . TYR A 1 91 ? 16.177 0.650 -9.653 1.00 95.06 91 TYR A CA 1
ATOM 682 C C . TYR A 1 91 ? 17.139 1.755 -10.084 1.00 95.06 91 TYR A C 1
ATOM 684 O O . TYR A 1 91 ? 16.762 2.696 -10.783 1.00 95.06 91 TYR A O 1
ATOM 692 N N . TYR A 1 92 ? 18.402 1.636 -9.679 1.00 93.12 92 TYR A N 1
ATOM 693 C CA . TYR A 1 92 ? 19.463 2.547 -10.100 1.00 93.12 92 TYR A CA 1
ATOM 694 C C . TYR A 1 92 ? 20.330 1.855 -11.136 1.00 93.12 92 TYR A C 1
ATOM 696 O O . TYR A 1 92 ? 21.047 0.905 -10.818 1.00 93.12 92 TYR A O 1
ATOM 704 N N . PHE A 1 93 ? 20.284 2.367 -12.360 1.00 91.31 93 PHE A N 1
ATOM 705 C CA . PHE A 1 93 ? 21.087 1.840 -13.447 1.00 91.31 93 PHE A CA 1
ATOM 706 C C . PHE A 1 93 ? 22.559 2.220 -13.270 1.00 91.31 93 PHE A C 1
ATOM 708 O O . PHE A 1 93 ? 22.931 3.315 -12.837 1.00 91.31 93 PHE A O 1
ATOM 715 N N . SER A 1 94 ? 23.414 1.288 -13.645 1.00 85.19 94 SER A N 1
ATOM 716 C CA . SER A 1 94 ? 24.860 1.353 -13.636 1.00 85.19 94 SER A CA 1
ATOM 717 C C . SER A 1 94 ? 25.386 1.049 -15.038 1.00 85.19 94 SER A C 1
ATOM 719 O O . SER A 1 94 ? 24.732 0.386 -15.838 1.00 85.19 94 SER A O 1
ATOM 721 N N . GLY A 1 95 ? 26.619 1.461 -15.338 1.00 72.75 95 GLY A N 1
ATOM 722 C CA . GLY A 1 95 ? 27.261 1.137 -16.623 1.00 72.75 95 GLY A CA 1
ATOM 723 C C . GLY A 1 95 ? 27.558 -0.357 -16.842 1.00 72.75 95 GLY A C 1
ATOM 724 O O . GLY A 1 95 ? 28.221 -0.700 -17.816 1.00 72.75 95 GLY A O 1
ATOM 725 N N . PHE A 1 96 ? 27.136 -1.231 -15.923 1.00 69.62 96 PHE A N 1
ATOM 726 C CA . PHE A 1 96 ? 27.218 -2.688 -16.043 1.00 69.62 96 PHE A CA 1
ATOM 727 C C . PHE A 1 96 ? 25.874 -3.335 -16.380 1.00 69.62 96 PHE A C 1
ATOM 729 O O . PHE A 1 96 ? 25.847 -4.538 -16.637 1.00 69.62 96 PHE A O 1
ATOM 736 N N . ASP A 1 97 ? 24.777 -2.575 -16.361 1.00 77.50 97 ASP A N 1
ATOM 737 C CA . ASP A 1 97 ? 23.485 -3.092 -16.788 1.00 77.50 97 ASP A CA 1
ATOM 738 C C . ASP A 1 97 ? 23.518 -3.337 -18.294 1.00 77.50 97 ASP A C 1
ATOM 740 O O . ASP A 1 97 ? 23.908 -2.468 -19.078 1.00 77.50 97 ASP A O 1
ATOM 744 N N . ASN A 1 98 ? 23.155 -4.557 -18.691 1.00 75.44 98 ASN A N 1
ATOM 745 C CA . ASN A 1 98 ? 23.173 -4.949 -20.091 1.00 75.44 98 ASN A CA 1
ATOM 746 C C . ASN A 1 98 ? 22.083 -4.173 -20.832 1.00 75.44 98 ASN A C 1
ATOM 748 O O . ASN A 1 98 ? 20.899 -4.394 -20.590 1.00 75.44 98 ASN A O 1
ATOM 752 N N . SER A 1 99 ? 22.491 -3.303 -21.751 1.00 84.38 99 SER A N 1
ATOM 753 C CA . SER A 1 99 ? 21.595 -2.790 -22.778 1.00 84.38 99 SER A CA 1
ATOM 754 C C . SER A 1 99 ? 21.556 -3.747 -23.964 1.00 84.38 99 SER A C 1
ATOM 756 O O . SER A 1 99 ? 22.523 -4.460 -24.259 1.00 84.38 99 SER A O 1
ATOM 758 N N . TYR A 1 100 ? 20.436 -3.751 -24.670 1.00 89.56 100 TYR A N 1
ATOM 759 C CA . TYR A 1 100 ? 20.317 -4.392 -25.972 1.00 89.56 100 TYR A CA 1
ATOM 760 C C . TYR A 1 100 ? 19.517 -3.502 -26.912 1.00 89.56 100 TYR A C 1
ATOM 762 O O . TYR A 1 100 ? 18.746 -2.652 -26.476 1.00 89.56 100 TYR A O 1
ATOM 770 N N . THR A 1 101 ? 19.715 -3.676 -28.214 1.00 90.25 101 THR A N 1
ATOM 771 C CA . THR A 1 101 ? 18.892 -2.996 -29.211 1.00 90.25 101 THR A CA 1
ATOM 772 C C . THR A 1 101 ? 17.698 -3.864 -29.575 1.00 90.25 101 THR A C 1
ATOM 774 O O . THR A 1 101 ? 17.801 -5.089 -29.676 1.00 90.25 101 THR A O 1
ATOM 777 N N . THR A 1 102 ? 16.552 -3.225 -29.764 1.00 89.31 102 THR A N 1
ATOM 778 C CA . THR A 1 102 ? 15.312 -3.867 -30.199 1.00 89.31 102 THR A CA 1
ATOM 779 C C . THR A 1 102 ? 14.649 -3.029 -31.286 1.00 89.31 102 THR A C 1
ATOM 781 O O . THR A 1 102 ? 14.873 -1.822 -31.368 1.00 89.31 102 THR A O 1
ATOM 784 N N . ILE A 1 103 ? 13.861 -3.670 -32.146 1.00 89.00 103 ILE A N 1
ATOM 785 C CA . ILE A 1 103 ? 13.094 -2.990 -33.192 1.00 89.00 103 ILE A CA 1
ATOM 786 C C . ILE A 1 103 ? 11.630 -3.019 -32.776 1.00 89.00 103 ILE A C 1
ATOM 788 O O . ILE A 1 103 ? 11.069 -4.095 -32.595 1.00 89.00 103 ILE A O 1
ATOM 792 N N . ILE A 1 104 ? 11.021 -1.845 -32.621 1.00 88.88 104 ILE A N 1
ATOM 793 C CA . ILE A 1 104 ? 9.617 -1.696 -32.233 1.00 88.88 104 ILE A CA 1
ATOM 794 C C . ILE A 1 104 ? 8.938 -0.832 -33.294 1.00 88.88 104 ILE A C 1
ATOM 796 O O . ILE A 1 104 ? 9.275 0.341 -33.452 1.00 88.88 104 ILE A O 1
ATOM 800 N N . SER A 1 105 ? 7.985 -1.413 -34.032 1.00 87.12 105 SER A N 1
ATOM 801 C CA . SER A 1 105 ? 7.266 -0.739 -35.124 1.00 87.12 105 SER A CA 1
ATOM 802 C C . SER A 1 105 ? 8.220 -0.099 -36.153 1.00 87.12 105 SER A C 1
ATOM 804 O O . SER A 1 105 ? 8.146 1.107 -36.411 1.00 87.12 105 SER A O 1
ATOM 806 N N . ASP A 1 106 ? 9.132 -0.899 -36.722 1.00 85.62 106 ASP A N 1
ATOM 807 C CA . ASP A 1 106 ? 10.146 -0.486 -37.713 1.00 85.62 106 ASP A CA 1
ATOM 808 C C . ASP A 1 106 ? 11.163 0.587 -37.244 1.00 85.62 106 ASP A C 1
ATOM 810 O O . ASP A 1 106 ? 11.911 1.137 -38.061 1.00 85.62 106 ASP A O 1
ATOM 814 N N . LYS A 1 107 ? 11.232 0.902 -35.944 1.00 90.06 107 LYS A N 1
ATOM 815 C CA . LYS A 1 107 ? 12.216 1.831 -35.360 1.00 90.06 107 LYS A CA 1
ATOM 816 C C . LYS A 1 107 ? 13.159 1.109 -34.400 1.00 90.06 107 LYS A C 1
ATOM 818 O O . LYS A 1 107 ? 12.732 0.225 -33.664 1.00 90.06 107 LYS A O 1
ATOM 823 N N . GLU A 1 108 ? 14.429 1.504 -34.393 1.00 92.25 108 GLU A N 1
ATOM 824 C CA . GLU A 1 108 ? 15.434 0.989 -33.455 1.00 92.25 108 GLU A CA 1
ATOM 825 C C . GLU A 1 108 ? 15.340 1.720 -32.108 1.00 92.25 108 GLU A C 1
ATOM 827 O O . GLU A 1 108 ? 15.266 2.947 -32.073 1.00 92.25 108 GLU A O 1
ATOM 832 N N . TYR A 1 109 ? 15.361 0.954 -31.019 1.00 93.94 109 TYR A N 1
ATOM 833 C CA . TYR A 1 109 ? 15.383 1.432 -29.640 1.00 93.94 109 TYR A CA 1
ATOM 834 C C . TYR A 1 109 ? 16.505 0.748 -28.859 1.00 93.94 109 TYR A C 1
ATOM 836 O O . TYR A 1 109 ? 16.844 -0.412 -29.113 1.00 93.94 109 TYR A O 1
ATOM 844 N N . TYR A 1 110 ? 17.026 1.442 -27.853 1.00 94.00 110 TYR A N 1
ATOM 845 C CA . TYR A 1 110 ? 17.899 0.882 -26.828 1.00 94.00 110 TYR A CA 1
ATOM 846 C C . TYR A 1 110 ? 17.048 0.490 -25.624 1.00 94.00 110 TYR A C 1
ATOM 848 O O . TYR A 1 110 ? 16.260 1.306 -25.152 1.00 94.00 110 TYR A O 1
ATOM 856 N N . ALA A 1 111 ? 17.176 -0.745 -25.149 1.00 93.81 111 ALA A N 1
ATOM 857 C CA . ALA A 1 111 ? 16.344 -1.305 -24.093 1.00 93.81 111 ALA A CA 1
ATOM 858 C C . ALA A 1 111 ? 17.159 -1.750 -22.874 1.00 93.81 111 ALA A C 1
ATOM 860 O O . ALA A 1 111 ? 18.273 -2.268 -23.007 1.00 93.81 111 ALA A O 1
ATOM 861 N N . TRP A 1 112 ? 16.560 -1.570 -21.696 1.00 95.00 112 TRP A N 1
ATOM 862 C CA . TRP A 1 112 ? 17.078 -2.011 -20.404 1.00 95.00 112 TRP A CA 1
ATOM 863 C C . TRP A 1 112 ? 15.973 -2.649 -19.580 1.00 95.00 112 TRP A C 1
ATOM 865 O O . TRP A 1 112 ? 14.856 -2.134 -19.523 1.00 95.00 112 TRP A O 1
ATOM 875 N N . ASP A 1 113 ? 16.327 -3.721 -18.882 1.00 94.75 113 ASP A N 1
ATOM 876 C CA . ASP A 1 113 ? 15.438 -4.389 -17.943 1.00 94.75 113 ASP A CA 1
ATOM 877 C C . ASP A 1 113 ? 15.730 -3.898 -16.519 1.00 94.75 113 ASP A C 1
ATOM 879 O O . ASP A 1 113 ? 16.878 -3.904 -16.068 1.00 94.75 113 ASP A O 1
ATOM 883 N N . ALA A 1 114 ? 14.686 -3.492 -15.802 1.00 94.81 114 ALA A N 1
ATOM 884 C CA . ALA A 1 114 ? 14.718 -3.219 -14.374 1.00 94.81 114 ALA A CA 1
ATOM 885 C C . ALA A 1 114 ? 13.897 -4.284 -13.647 1.00 94.81 114 ALA A C 1
ATOM 887 O O . ALA A 1 114 ? 12.717 -4.482 -13.936 1.00 94.81 114 ALA A O 1
ATOM 888 N N . TYR A 1 115 ? 14.523 -4.964 -12.691 1.00 94.69 115 TYR A N 1
ATOM 889 C CA . TYR A 1 115 ? 13.823 -5.880 -11.799 1.00 94.69 115 TYR A CA 1
ATOM 890 C C . TYR A 1 115 ? 13.442 -5.145 -10.518 1.00 94.69 115 TYR A C 1
ATOM 892 O O . TYR A 1 115 ? 14.317 -4.625 -9.820 1.00 94.69 115 TYR A O 1
ATOM 900 N N . PHE A 1 116 ? 12.152 -5.146 -10.197 1.00 94.38 116 PHE A N 1
ATOM 901 C CA . PHE A 1 116 ? 11.617 -4.539 -8.987 1.00 94.38 116 PHE A CA 1
ATOM 902 C C . PHE A 1 116 ? 11.178 -5.612 -8.000 1.00 94.38 116 PHE A C 1
ATOM 904 O O . PHE A 1 116 ? 10.486 -6.566 -8.346 1.00 94.38 116 PHE A O 1
ATOM 911 N N . LYS A 1 117 ? 11.528 -5.438 -6.727 1.00 92.25 117 LYS A N 1
ATOM 912 C CA . LYS A 1 117 ? 11.096 -6.301 -5.627 1.00 92.25 117 LYS A CA 1
ATOM 913 C C . LYS A 1 117 ? 9.690 -5.923 -5.152 1.00 92.25 117 LYS A C 1
ATOM 915 O O . LYS A 1 117 ? 9.438 -5.691 -3.969 1.00 92.25 117 LYS A O 1
ATOM 920 N N . ILE A 1 118 ? 8.777 -5.900 -6.102 1.00 89.56 118 ILE A N 1
ATOM 921 C CA . ILE A 1 118 ? 7.339 -5.755 -5.921 1.00 89.56 118 ILE A CA 1
ATOM 922 C C . ILE A 1 118 ? 6.703 -7.098 -6.254 1.00 89.56 118 ILE A C 1
ATOM 924 O O . ILE A 1 118 ? 7.360 -7.934 -6.869 1.00 89.56 118 ILE A O 1
ATOM 928 N N . PRO A 1 119 ? 5.460 -7.371 -5.859 1.00 86.50 119 PRO A N 1
ATOM 929 C CA . PRO A 1 119 ? 4.879 -8.645 -6.250 1.00 86.50 119 PRO A CA 1
ATOM 930 C C . PRO A 1 119 ? 4.334 -8.581 -7.688 1.00 86.50 119 PRO A C 1
ATOM 932 O O . PRO A 1 119 ? 4.144 -7.494 -8.228 1.00 86.50 119 PRO A O 1
ATOM 935 N N . ASP A 1 120 ? 4.090 -9.742 -8.297 1.00 87.19 120 ASP A N 1
ATOM 936 C CA . ASP A 1 120 ? 3.862 -9.863 -9.746 1.00 87.19 120 ASP A CA 1
ATOM 937 C C . ASP A 1 120 ? 2.723 -8.965 -10.243 1.00 87.19 120 ASP A C 1
ATOM 939 O O . ASP A 1 120 ? 1.665 -8.882 -9.606 1.00 87.19 120 ASP A O 1
ATOM 943 N N . ILE A 1 121 ? 2.966 -8.296 -11.373 1.00 85.06 121 ILE A N 1
ATOM 944 C CA . ILE A 1 121 ? 2.007 -7.412 -12.031 1.00 85.06 121 ILE A CA 1
ATOM 945 C C . ILE A 1 121 ? 1.463 -8.077 -13.293 1.00 85.06 121 ILE A C 1
ATOM 947 O O . ILE A 1 121 ? 2.214 -8.464 -14.188 1.00 85.06 121 ILE A O 1
ATOM 951 N N . ASP A 1 122 ? 0.137 -8.119 -13.380 1.00 84.75 122 ASP A N 1
ATOM 952 C CA . ASP A 1 122 ? -0.601 -8.375 -14.610 1.00 84.75 122 ASP A CA 1
ATOM 953 C C . ASP A 1 122 ? -1.365 -7.100 -14.993 1.00 84.75 122 ASP A C 1
ATOM 955 O O . ASP A 1 122 ? -2.275 -6.657 -14.289 1.00 84.75 122 ASP A O 1
ATOM 959 N N . VAL A 1 123 ? -0.987 -6.498 -16.123 1.00 79.50 123 VAL A N 1
ATOM 960 C CA . VAL A 1 123 ? -1.596 -5.250 -16.612 1.00 79.50 123 VAL A CA 1
ATOM 961 C C . VAL A 1 123 ? -3.080 -5.427 -16.954 1.00 79.50 123 VAL A C 1
ATOM 963 O O . VAL A 1 123 ? -3.842 -4.464 -16.908 1.00 79.50 123 VAL A O 1
ATOM 966 N N . SER A 1 124 ? -3.528 -6.650 -17.253 1.00 77.94 124 SER A N 1
ATOM 967 C CA . SER A 1 124 ? -4.951 -6.916 -17.475 1.00 77.94 124 SER A CA 1
ATOM 968 C C . SER A 1 124 ? -5.763 -6.867 -16.177 1.00 77.94 124 SER A C 1
ATOM 970 O O . SER A 1 124 ? -6.876 -6.339 -16.172 1.00 77.94 124 SER A O 1
ATOM 972 N N . GLU A 1 125 ? -5.192 -7.328 -15.060 1.00 78.81 125 GLU A N 1
ATOM 973 C CA . GLU A 1 125 ? -5.843 -7.236 -13.748 1.00 78.81 125 GLU A CA 1
ATOM 974 C C . GLU A 1 125 ? -5.927 -5.797 -13.252 1.00 78.81 125 GLU A C 1
ATOM 976 O O . GLU A 1 125 ? -6.888 -5.431 -12.579 1.00 78.81 125 GLU A O 1
ATOM 981 N N . ILE A 1 126 ? -4.931 -4.987 -13.606 1.00 77.31 126 ILE A N 1
ATOM 982 C CA . ILE A 1 126 ? -4.849 -3.583 -13.233 1.00 77.31 126 ILE A CA 1
ATOM 983 C C . ILE A 1 126 ? -6.120 -2.812 -13.644 1.00 77.31 126 ILE A C 1
ATOM 985 O O . ILE A 1 126 ? -6.704 -2.113 -12.816 1.00 77.31 126 ILE A O 1
ATOM 989 N N . GLN A 1 127 ? -6.585 -2.979 -14.887 1.00 72.00 127 GLN A N 1
ATOM 990 C CA . GLN A 1 127 ? -7.820 -2.339 -15.360 1.00 72.00 127 GLN A CA 1
ATOM 991 C C . GLN A 1 127 ? -9.080 -2.983 -14.772 1.00 72.00 127 GLN A C 1
ATOM 993 O O . GLN A 1 127 ? -10.043 -2.287 -14.463 1.00 72.00 127 GLN A O 1
ATOM 998 N N . GLU A 1 128 ? -9.106 -4.313 -14.632 1.00 76.75 128 GLU A N 1
ATOM 999 C CA . GLU A 1 128 ? -10.282 -5.021 -14.109 1.00 76.75 128 GLU A CA 1
ATOM 1000 C C . GLU A 1 128 ? -10.576 -4.648 -12.651 1.00 76.75 128 GLU A C 1
ATOM 1002 O O . GLU A 1 128 ? -11.740 -4.548 -12.253 1.00 76.75 128 GLU A O 1
ATOM 1007 N N . LYS A 1 129 ? -9.520 -4.461 -11.857 1.00 75.38 129 LYS A N 1
ATOM 1008 C CA . LYS A 1 129 ? -9.607 -4.266 -10.409 1.00 75.38 129 LYS A CA 1
ATOM 1009 C C . LYS A 1 129 ? -9.391 -2.816 -9.975 1.00 75.38 129 LYS A C 1
ATOM 1011 O O . LYS A 1 129 ? -9.453 -2.565 -8.775 1.00 75.38 129 LYS A O 1
ATOM 1016 N N . ASP A 1 130 ? -9.210 -1.902 -10.933 1.00 73.69 130 ASP A N 1
ATOM 1017 C CA . ASP A 1 130 ? -9.017 -0.462 -10.703 1.00 73.69 130 ASP A CA 1
ATOM 1018 C C . ASP A 1 130 ? -7.882 -0.196 -9.704 1.00 73.69 130 ASP A C 1
ATOM 1020 O O . ASP A 1 130 ? -8.045 0.517 -8.714 1.00 73.69 130 ASP A O 1
ATOM 1024 N N . TYR A 1 131 ? -6.749 -0.869 -9.918 1.00 83.06 131 TYR A N 1
ATOM 1025 C CA . TYR A 1 131 ? -5.557 -0.641 -9.106 1.00 83.06 131 TYR A CA 1
ATOM 1026 C C . TYR A 1 131 ? -4.949 0.725 -9.419 1.00 83.06 131 TYR A C 1
ATOM 1028 O O . TYR A 1 131 ? -5.453 1.492 -10.225 1.00 83.06 131 TYR A O 1
ATOM 1036 N N . TRP A 1 132 ? -3.870 1.080 -8.757 1.00 86.06 132 TRP A N 1
ATOM 1037 C CA . TRP A 1 132 ? -3.045 2.213 -9.110 1.00 86.06 132 TRP A CA 1
ATOM 1038 C C . TRP A 1 132 ? -1.642 1.697 -9.410 1.00 86.06 132 TRP A C 1
ATOM 1040 O O . TRP A 1 132 ? -1.103 0.856 -8.693 1.00 86.06 132 TRP A O 1
ATOM 1050 N N . LEU A 1 133 ? -1.055 2.183 -10.498 1.00 89.12 133 LEU A N 1
ATOM 1051 C CA . LEU A 1 133 ? 0.304 1.888 -10.919 1.00 89.12 133 LEU A CA 1
ATOM 1052 C C . LEU A 1 133 ? 0.863 3.150 -11.560 1.00 89.12 133 LEU A C 1
ATOM 1054 O O . LEU A 1 133 ? 0.295 3.693 -12.509 1.00 89.12 133 LEU A O 1
ATOM 1058 N N . GLN A 1 134 ? 2.007 3.576 -11.056 1.00 92.06 134 GLN A N 1
ATOM 1059 C CA . GLN A 1 134 ? 2.823 4.615 -11.639 1.00 92.06 134 GLN A CA 1
ATOM 1060 C C . GLN A 1 134 ? 4.250 4.096 -11.748 1.00 92.06 134 GLN A C 1
ATOM 1062 O O . GLN A 1 134 ? 4.787 3.499 -10.821 1.00 92.06 134 GLN A O 1
ATOM 1067 N N . THR A 1 135 ? 4.891 4.334 -12.882 1.00 94.44 135 THR A N 1
ATOM 1068 C CA . THR A 1 135 ? 6.319 4.083 -13.032 1.00 94.44 135 THR A CA 1
ATOM 1069 C C . THR A 1 135 ? 7.005 5.247 -13.710 1.00 94.44 135 THR A C 1
ATOM 1071 O O . THR A 1 135 ? 6.447 5.893 -14.594 1.00 94.44 135 THR A O 1
ATOM 1074 N N . GLU A 1 136 ? 8.230 5.512 -13.280 1.00 95.62 136 GLU A N 1
ATOM 1075 C CA . GLU A 1 136 ? 9.080 6.567 -13.799 1.00 95.62 136 GLU A CA 1
ATOM 1076 C C . GLU A 1 136 ? 10.386 5.977 -14.317 1.00 95.62 136 GLU A C 1
ATOM 1078 O O . GLU A 1 136 ? 10.903 4.997 -13.784 1.00 95.62 136 GLU A O 1
ATOM 1083 N N . PHE A 1 137 ? 10.933 6.609 -15.347 1.00 96.50 137 PHE A N 1
ATOM 1084 C CA . PHE A 1 137 ? 12.211 6.280 -15.956 1.00 96.50 137 PHE A CA 1
ATOM 1085 C C . PHE A 1 137 ? 12.967 7.566 -16.271 1.00 96.50 137 PHE A C 1
ATOM 1087 O O . PHE A 1 137 ? 12.404 8.509 -16.827 1.00 96.50 137 PHE A O 1
ATOM 1094 N N . SER A 1 138 ? 14.253 7.619 -15.937 1.00 95.81 138 SER A N 1
ATOM 1095 C CA . SER A 1 138 ? 15.097 8.777 -16.207 1.00 95.81 138 SER A CA 1
ATOM 1096 C C . SER A 1 138 ? 16.469 8.382 -16.736 1.00 95.81 138 SER A C 1
ATOM 1098 O O . SER A 1 138 ? 17.202 7.596 -16.128 1.00 95.81 138 SER A O 1
ATOM 1100 N N . ALA A 1 139 ? 16.839 9.023 -17.843 1.00 92.56 139 ALA A N 1
ATOM 1101 C CA . ALA A 1 139 ? 18.196 9.078 -18.378 1.00 92.56 139 ALA A CA 1
ATOM 1102 C C . ALA A 1 139 ? 18.799 10.497 -18.296 1.00 92.56 139 ALA A C 1
ATOM 1104 O O . ALA A 1 139 ? 19.899 10.730 -18.791 1.00 92.56 139 ALA A O 1
ATOM 1105 N N . SER A 1 140 ? 18.104 11.461 -17.675 1.00 87.94 140 SER A N 1
ATOM 1106 C CA . SER A 1 140 ? 18.579 12.848 -17.601 1.00 87.94 140 SER A CA 1
ATOM 1107 C C . SER A 1 140 ? 19.700 13.020 -16.570 1.00 87.94 140 SER A C 1
ATOM 1109 O O . SER A 1 140 ? 19.640 12.524 -15.441 1.00 87.94 140 SER A O 1
ATOM 1111 N N . GLU A 1 141 ? 20.730 13.793 -16.923 1.00 84.31 141 GLU A N 1
ATOM 1112 C CA . GLU A 1 141 ? 21.761 14.214 -15.969 1.00 84.31 141 GLU A CA 1
ATOM 1113 C C . GLU A 1 141 ? 21.246 15.244 -14.947 1.00 84.31 141 GLU A C 1
ATOM 1115 O O . GLU A 1 141 ? 21.797 15.335 -13.843 1.00 84.31 141 GLU A O 1
ATOM 1120 N N . SER A 1 142 ? 20.186 15.984 -15.297 1.00 87.38 142 SER A N 1
ATOM 1121 C CA . SER A 1 142 ? 19.635 17.088 -14.513 1.00 87.38 142 SER A CA 1
ATOM 1122 C C . SER A 1 142 ? 18.189 16.817 -14.063 1.00 87.38 142 SER A C 1
ATOM 1124 O O . SER A 1 142 ? 17.983 15.987 -13.179 1.00 87.38 142 SER A O 1
ATOM 1126 N N . TRP A 1 143 ? 17.192 17.501 -14.624 1.00 89.62 143 TRP A N 1
ATOM 1127 C CA . TRP A 1 143 ? 15.773 17.276 -14.387 1.00 89.62 143 TRP A CA 1
ATOM 1128 C C . TRP A 1 143 ? 15.106 16.816 -15.683 1.00 89.62 143 TRP A C 1
ATOM 1130 O O . TRP A 1 143 ? 15.019 17.555 -16.661 1.00 89.62 143 TRP A O 1
ATOM 1140 N N . GLY A 1 144 ? 14.623 15.581 -15.687 1.00 93.69 144 GLY A N 1
ATOM 1141 C CA . GLY A 1 144 ? 13.858 15.024 -16.791 1.00 93.69 144 GLY A CA 1
ATOM 1142 C C . GLY A 1 144 ? 13.548 13.561 -16.533 1.00 93.69 144 GLY A C 1
ATOM 1143 O O . GLY A 1 144 ? 14.392 12.829 -16.014 1.00 93.69 144 GLY A O 1
ATOM 1144 N N . TYR A 1 145 ? 12.328 13.156 -16.845 1.00 95.25 145 TYR A N 1
ATOM 1145 C CA . TYR A 1 145 ? 11.847 11.798 -16.639 1.00 95.25 145 TYR A CA 1
ATOM 1146 C C . TYR A 1 145 ? 10.703 11.518 -17.603 1.00 95.25 145 TYR A C 1
ATOM 1148 O O . TYR A 1 145 ? 10.041 12.435 -18.090 1.00 95.25 145 TYR A O 1
ATOM 1156 N N . CYS A 1 146 ? 10.473 10.244 -17.863 1.00 95.50 146 CYS A N 1
ATOM 1157 C CA . CYS A 1 146 ? 9.278 9.753 -18.512 1.00 95.50 146 CYS A CA 1
ATOM 1158 C C . CYS A 1 146 ? 8.481 8.967 -17.488 1.00 95.50 146 CYS A C 1
ATOM 1160 O O .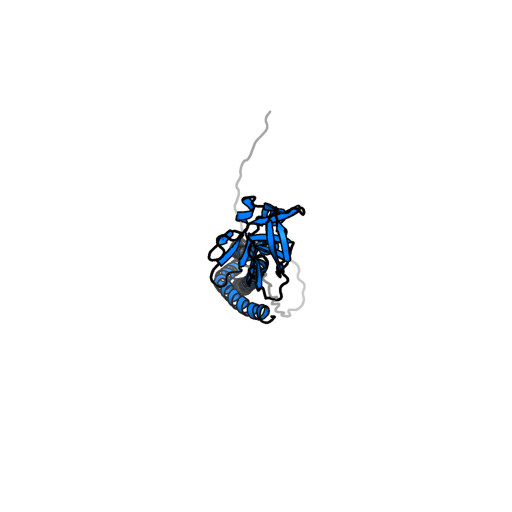 CYS A 1 146 ? 9.058 8.170 -16.751 1.00 95.50 146 CYS A O 1
ATOM 1162 N N . TYR A 1 147 ? 7.175 9.192 -17.432 1.00 93.38 147 TYR A N 1
ATOM 1163 C CA . TYR A 1 147 ? 6.294 8.441 -16.553 1.00 93.38 147 TYR A CA 1
ATOM 1164 C C . TYR A 1 147 ? 5.216 7.712 -17.337 1.00 93.38 147 TYR A C 1
ATOM 1166 O O . TYR A 1 147 ? 4.839 8.087 -18.450 1.00 93.38 147 TYR A O 1
ATOM 1174 N N . PHE A 1 148 ? 4.723 6.657 -16.719 1.00 91.00 148 PHE A N 1
ATOM 1175 C CA . PHE A 1 148 ? 3.544 5.932 -17.126 1.00 91.00 148 PHE A CA 1
ATOM 1176 C C . PHE A 1 148 ? 2.658 5.793 -15.897 1.00 91.00 148 PHE A C 1
ATOM 1178 O O . PHE A 1 148 ? 3.134 5.368 -14.847 1.00 91.00 148 PHE A O 1
ATOM 1185 N N . ASP A 1 149 ? 1.395 6.170 -16.031 1.00 86.00 149 ASP A N 1
ATOM 1186 C CA . ASP A 1 149 ? 0.369 5.959 -15.021 1.00 86.00 149 ASP A CA 1
ATOM 1187 C C . ASP A 1 149 ? -0.794 5.170 -15.627 1.00 86.00 149 ASP A C 1
ATOM 1189 O O . ASP A 1 149 ? -0.905 4.995 -16.844 1.00 86.00 149 ASP A O 1
ATOM 1193 N N . MET A 1 150 ? -1.659 4.656 -14.768 1.00 76.62 150 MET A N 1
ATOM 1194 C CA . MET A 1 150 ? -2.807 3.881 -15.215 1.00 76.62 150 MET A CA 1
ATOM 1195 C C . MET A 1 150 ? -3.866 4.679 -15.961 1.00 76.62 150 MET A C 1
ATOM 1197 O O . MET A 1 150 ? -4.547 4.108 -16.808 1.00 76.62 150 MET A O 1
ATOM 1201 N N . ASP A 1 151 ? -3.979 5.980 -15.719 1.00 68.25 151 ASP A N 1
ATOM 1202 C CA . ASP A 1 151 ? -4.920 6.826 -16.453 1.00 68.25 151 ASP A CA 1
ATOM 1203 C C . ASP A 1 151 ? -4.514 6.930 -17.940 1.00 68.25 151 ASP A C 1
ATOM 1205 O O . ASP A 1 151 ? -5.349 7.145 -18.825 1.00 68.25 151 ASP A O 1
ATOM 1209 N N . ILE A 1 152 ? -3.231 6.708 -18.255 1.00 67.12 152 ILE A N 1
ATOM 1210 C CA . ILE A 1 152 ? -2.720 6.588 -19.626 1.00 67.12 152 ILE A CA 1
ATOM 1211 C C . ILE A 1 152 ? -3.153 5.267 -20.297 1.00 67.12 152 ILE A C 1
ATOM 1213 O O . ILE A 1 152 ? -3.272 5.243 -21.529 1.00 67.12 152 ILE A O 1
ATOM 1217 N N . LEU A 1 153 ? -3.463 4.195 -19.548 1.00 65.25 153 LEU A N 1
ATOM 1218 C CA . LEU A 1 153 ? -3.947 2.923 -20.121 1.00 65.25 153 LEU A CA 1
ATOM 1219 C C . LEU A 1 153 ? -5.271 3.095 -20.879 1.00 65.25 153 LEU A C 1
ATOM 1221 O O . LEU A 1 153 ? -5.459 2.481 -21.932 1.00 65.25 153 LEU A O 1
ATOM 1225 N N . ASP A 1 154 ? -6.159 3.965 -20.394 1.00 59.06 154 ASP A N 1
ATOM 1226 C CA . ASP A 1 154 ? -7.464 4.230 -21.016 1.00 59.06 154 ASP A CA 1
ATOM 1227 C C . ASP A 1 154 ? -7.348 4.869 -22.414 1.00 59.06 154 ASP A C 1
ATOM 1229 O O . ASP A 1 154 ? -8.284 4.815 -23.218 1.00 59.06 154 ASP A O 1
ATOM 1233 N N . ASN A 1 155 ? -6.182 5.433 -22.750 1.00 56.75 155 ASN A N 1
ATOM 1234 C CA . ASN A 1 155 ? -5.943 6.131 -24.013 1.00 56.75 155 ASN A CA 1
ATOM 1235 C C . ASN A 1 155 ? -5.379 5.255 -25.151 1.00 56.75 155 ASN A C 1
ATOM 1237 O O . ASN A 1 155 ? -5.031 5.795 -26.199 1.00 56.75 155 ASN A O 1
ATOM 1241 N N . ASN A 1 156 ? -5.355 3.919 -25.025 1.00 54.97 156 ASN A N 1
ATOM 1242 C CA . ASN A 1 156 ? -5.063 2.980 -26.130 1.00 54.97 156 ASN A CA 1
ATOM 1243 C C . ASN A 1 156 ? -3.725 3.204 -26.884 1.00 54.97 156 ASN A C 1
ATOM 1245 O O . ASN A 1 156 ? -3.596 2.801 -28.041 1.00 54.97 156 ASN A O 1
ATOM 1249 N N . ASN A 1 157 ? -2.693 3.777 -26.256 1.00 66.62 157 ASN A N 1
ATOM 1250 C CA . ASN A 1 157 ? -1.370 3.959 -26.883 1.00 66.62 157 ASN A CA 1
ATOM 1251 C C . ASN A 1 157 ? -0.493 2.694 -26.799 1.00 66.62 157 ASN A C 1
ATOM 1253 O O . ASN A 1 157 ? 0.701 2.760 -26.503 1.00 66.62 157 ASN A O 1
ATOM 1257 N N . LEU A 1 158 ? -1.108 1.536 -27.040 1.00 78.31 158 LEU A N 1
ATOM 1258 C CA . LEU A 1 158 ? -0.432 0.251 -27.155 1.00 78.31 158 LEU A CA 1
ATOM 1259 C C . LEU A 1 158 ? 0.224 0.151 -28.535 1.00 78.31 158 LEU A C 1
ATOM 1261 O O . LEU A 1 158 ? -0.453 0.124 -29.564 1.00 78.31 158 LEU A O 1
ATOM 1265 N N . ILE A 1 159 ? 1.548 0.077 -28.553 1.00 83.44 159 ILE A N 1
ATOM 1266 C CA . ILE A 1 159 ? 2.349 -0.101 -29.760 1.00 83.44 159 ILE A CA 1
ATOM 1267 C C . ILE A 1 159 ? 2.708 -1.578 -29.860 1.00 83.44 159 ILE A C 1
ATOM 1269 O O . ILE A 1 159 ? 3.338 -2.145 -28.968 1.00 83.44 159 ILE A O 1
ATOM 1273 N N . GLN A 1 160 ? 2.283 -2.212 -30.949 1.00 81.56 160 GLN A N 1
ATOM 1274 C CA . GLN A 1 160 ? 2.656 -3.589 -31.234 1.00 81.56 160 GLN A CA 1
ATOM 1275 C C . GLN A 1 160 ? 3.994 -3.617 -31.979 1.00 81.56 160 GLN A C 1
ATOM 1277 O O . GLN A 1 160 ? 4.172 -2.928 -32.982 1.00 81.56 160 GLN A O 1
ATOM 1282 N N . SER A 1 161 ? 4.924 -4.415 -31.470 1.00 81.25 161 SER A N 1
ATOM 1283 C CA . SER A 1 161 ? 6.205 -4.728 -32.099 1.00 81.25 161 SER A CA 1
ATOM 1284 C C . SER A 1 161 ? 6.044 -5.820 -33.166 1.00 81.25 161 SER A C 1
ATOM 1286 O O . SER A 1 161 ? 5.060 -6.565 -33.172 1.00 81.25 161 SER A O 1
ATOM 1288 N N . ASP A 1 162 ? 7.024 -5.947 -34.062 1.00 76.88 162 ASP A N 1
ATOM 1289 C CA . ASP A 1 162 ? 7.006 -6.907 -35.177 1.00 76.88 162 ASP A CA 1
ATOM 1290 C C . ASP A 1 162 ? 7.047 -8.370 -34.706 1.00 76.88 162 ASP A C 1
ATOM 1292 O O . ASP A 1 162 ? 6.566 -9.275 -35.392 1.00 76.88 162 ASP A O 1
ATOM 1296 N N . ASP A 1 163 ? 7.595 -8.608 -33.513 1.00 78.19 163 ASP A N 1
ATOM 1297 C CA . ASP A 1 163 ? 7.598 -9.902 -32.821 1.00 78.19 163 ASP A CA 1
ATOM 1298 C C . ASP A 1 163 ? 6.270 -10.216 -32.103 1.00 78.19 163 ASP A C 1
ATOM 1300 O O . ASP A 1 163 ? 6.103 -11.296 -31.533 1.00 78.19 163 ASP A O 1
ATOM 1304 N N . GLY A 1 164 ? 5.304 -9.297 -32.170 1.00 79.88 164 GLY A N 1
ATOM 1305 C CA . GLY A 1 164 ? 3.987 -9.411 -31.560 1.00 79.88 164 GLY A CA 1
ATOM 1306 C C . GLY A 1 164 ? 3.916 -8.927 -30.113 1.00 79.88 164 GLY A C 1
ATOM 1307 O O . GLY A 1 164 ? 2.824 -8.984 -29.545 1.00 79.88 164 GLY A O 1
ATOM 1308 N N . SER A 1 165 ? 5.017 -8.443 -29.522 1.00 84.12 165 SER A N 1
ATOM 1309 C CA . SER A 1 165 ? 5.000 -7.895 -28.165 1.00 84.12 165 SER A CA 1
ATOM 1310 C C . SER A 1 165 ? 4.301 -6.535 -28.113 1.00 84.12 165 SER A C 1
ATOM 1312 O O . SER A 1 165 ? 4.248 -5.797 -29.097 1.00 84.12 165 SER A O 1
ATOM 1314 N N . TYR A 1 166 ? 3.794 -6.181 -26.937 1.00 87.31 166 TYR A N 1
ATOM 1315 C CA . TYR A 1 166 ? 3.060 -4.944 -26.708 1.00 87.31 166 TYR A CA 1
ATOM 1316 C C . TYR A 1 166 ? 3.855 -3.985 -25.826 1.00 87.31 166 TYR A C 1
ATOM 1318 O O . TYR A 1 166 ? 4.426 -4.397 -24.817 1.00 87.31 166 TYR A O 1
ATOM 1326 N N . TRP A 1 167 ? 3.872 -2.715 -26.220 1.00 91.25 167 TRP A N 1
ATOM 1327 C CA . TRP A 1 167 ? 4.612 -1.646 -25.563 1.00 91.25 167 TRP A CA 1
ATOM 1328 C C . TRP A 1 167 ? 3.701 -0.460 -25.264 1.00 91.25 167 TRP A C 1
ATOM 1330 O O . TRP A 1 167 ? 2.850 -0.097 -26.075 1.00 91.25 167 TRP A O 1
ATOM 1340 N N . TYR A 1 168 ? 3.907 0.165 -24.114 1.00 90.06 168 TYR A N 1
ATOM 1341 C CA . TYR A 1 168 ? 3.179 1.338 -23.658 1.00 90.06 168 TYR A CA 1
ATOM 1342 C C . TYR A 1 168 ? 4.032 2.585 -23.851 1.00 90.06 168 TYR A C 1
ATOM 1344 O O . TYR A 1 168 ? 5.170 2.635 -23.391 1.00 90.06 168 TYR A O 1
ATOM 1352 N N . SER A 1 169 ? 3.492 3.606 -24.511 1.00 91.25 169 SER A N 1
ATOM 1353 C CA . SER A 1 169 ? 4.172 4.900 -24.593 1.00 91.25 169 SER A CA 1
ATOM 1354 C C . SER A 1 169 ? 4.205 5.579 -23.225 1.00 91.25 169 SER A C 1
ATOM 1356 O O . SER A 1 169 ? 3.174 5.688 -22.561 1.00 91.25 169 SER A O 1
ATOM 1358 N N . MET A 1 170 ? 5.368 6.095 -22.839 1.00 92.62 170 MET A N 1
ATOM 1359 C CA . MET A 1 170 ? 5.532 6.917 -21.642 1.00 92.62 170 MET A CA 1
ATOM 1360 C C . MET A 1 170 ? 5.428 8.408 -21.987 1.00 92.62 170 MET A C 1
ATOM 1362 O O . MET A 1 170 ? 5.744 8.828 -23.101 1.00 92.62 170 MET A O 1
ATOM 1366 N N . SER A 1 171 ? 4.993 9.219 -21.025 1.00 92.69 171 SER A N 1
ATOM 1367 C CA . SER A 1 171 ? 4.933 10.677 -21.145 1.00 92.69 171 SER A CA 1
ATOM 1368 C C . SER A 1 171 ? 6.202 11.305 -20.580 1.00 92.69 171 SER A C 1
ATOM 1370 O O . SER A 1 171 ? 6.458 11.205 -19.382 1.00 92.69 171 SER A O 1
ATOM 1372 N N . CYS A 1 172 ? 6.987 11.972 -21.426 1.00 94.62 172 CYS A N 1
ATOM 1373 C CA . CYS A 1 172 ? 8.288 12.537 -21.060 1.00 94.62 172 CYS A CA 1
ATOM 1374 C C . CYS A 1 172 ? 8.247 14.045 -20.784 1.00 94.62 172 CYS A C 1
ATOM 1376 O O . CYS A 1 172 ? 7.568 14.795 -21.483 1.00 94.62 172 CYS A O 1
ATOM 1378 N N . TRP A 1 173 ? 8.984 14.468 -19.754 1.00 95.00 173 TRP A N 1
ATOM 1379 C CA . TRP A 1 173 ? 9.016 15.830 -19.215 1.00 95.00 173 TRP A CA 1
ATOM 1380 C C . TRP A 1 173 ? 10.458 16.287 -18.965 1.00 95.00 173 TRP A C 1
ATOM 1382 O O . TRP A 1 173 ? 11.355 15.473 -18.715 1.00 95.00 173 TRP A O 1
ATOM 1392 N N . GLY A 1 174 ? 10.681 17.603 -18.999 1.00 94.56 174 GLY A N 1
ATOM 1393 C CA . GLY A 1 174 ? 11.997 18.198 -18.768 1.00 94.56 174 GLY A CA 1
ATOM 1394 C C . GLY A 1 174 ? 12.996 17.880 -19.870 1.00 94.56 174 GLY A C 1
ATOM 1395 O O . GLY A 1 174 ? 12.660 17.934 -21.046 1.00 94.56 174 GLY A O 1
ATOM 1396 N N . ASP A 1 175 ? 14.228 17.534 -19.501 1.00 93.56 175 ASP A N 1
ATOM 1397 C CA . ASP A 1 175 ? 15.294 17.255 -20.477 1.00 93.56 175 ASP A CA 1
ATOM 1398 C C . ASP A 1 175 ? 15.026 16.018 -21.351 1.00 93.56 175 ASP A C 1
ATOM 1400 O O . ASP A 1 175 ? 15.731 15.795 -22.332 1.00 93.56 175 ASP A O 1
ATOM 1404 N N . MET A 1 176 ? 14.029 15.208 -20.989 1.00 94.31 176 MET A N 1
ATOM 1405 C CA . MET A 1 176 ? 13.580 14.063 -21.782 1.00 94.31 176 MET A CA 1
ATOM 1406 C C . MET A 1 176 ? 12.392 14.411 -22.695 1.00 94.31 176 MET A C 1
ATOM 1408 O O . MET A 1 176 ? 11.889 13.536 -23.396 1.00 94.31 176 MET A O 1
ATOM 1412 N N . GLU A 1 177 ? 11.925 15.668 -22.717 1.00 93.00 177 GLU A N 1
ATOM 1413 C CA . GLU A 1 177 ? 10.913 16.117 -23.681 1.00 93.00 177 GLU A CA 1
ATOM 1414 C C . GLU A 1 177 ? 11.410 15.907 -25.117 1.00 93.00 177 GLU A C 1
ATOM 1416 O O . GLU A 1 177 ? 12.435 16.448 -25.534 1.00 93.00 177 GLU A O 1
ATOM 1421 N N . GLY A 1 178 ? 10.649 15.131 -25.890 1.00 90.19 178 GLY A N 1
ATOM 1422 C CA . GLY A 1 178 ? 10.976 14.777 -27.271 1.00 90.19 178 GLY A CA 1
ATOM 1423 C C . GLY A 1 178 ? 11.667 13.426 -27.441 1.00 90.19 178 GLY A C 1
ATOM 1424 O O . GLY A 1 178 ? 11.944 13.063 -28.580 1.00 90.19 178 GLY A O 1
ATOM 1425 N N . TYR A 1 179 ? 11.929 12.693 -26.356 1.00 93.69 179 TYR A N 1
ATOM 1426 C CA . TYR A 1 179 ? 12.359 11.297 -26.433 1.00 93.69 179 TYR A CA 1
ATOM 1427 C C . TYR A 1 179 ? 11.127 10.398 -26.575 1.00 93.69 179 TYR A C 1
ATOM 1429 O O . TYR A 1 179 ? 10.120 10.616 -25.897 1.00 93.69 179 TYR A O 1
ATOM 1437 N N . ASP A 1 180 ? 11.216 9.383 -27.431 1.00 94.19 180 ASP A N 1
ATOM 1438 C CA . ASP A 1 180 ? 10.221 8.314 -27.507 1.00 94.19 180 ASP A CA 1
ATOM 1439 C C . ASP A 1 180 ? 10.658 7.223 -26.520 1.00 94.19 180 ASP A C 1
ATOM 1441 O O . ASP A 1 180 ? 11.599 6.472 -26.785 1.00 94.19 180 ASP A O 1
ATOM 1445 N N . VAL A 1 181 ? 9.978 7.138 -25.372 1.00 94.31 181 VAL A N 1
ATOM 1446 C CA . VAL A 1 181 ? 10.214 6.085 -24.374 1.00 94.31 181 VAL A CA 1
ATOM 1447 C C . VAL A 1 181 ? 9.019 5.149 -24.302 1.00 94.31 181 VAL A C 1
ATOM 1449 O O . VAL A 1 181 ? 7.876 5.576 -24.132 1.00 94.31 181 VAL A O 1
ATOM 1452 N N . LEU A 1 182 ? 9.305 3.858 -24.425 1.00 94.06 182 LEU A N 1
ATOM 1453 C CA . LEU A 1 182 ? 8.347 2.769 -24.400 1.00 94.06 182 LEU A CA 1
ATOM 1454 C C . LEU A 1 182 ? 8.599 1.865 -23.194 1.00 94.06 182 LEU A C 1
ATOM 1456 O O . LEU A 1 182 ? 9.739 1.622 -22.807 1.00 94.06 182 LEU A O 1
ATOM 1460 N N . LEU A 1 183 ? 7.521 1.338 -22.634 1.00 93.81 183 LEU A N 1
ATOM 1461 C CA . LEU A 1 183 ? 7.519 0.469 -21.469 1.00 93.81 183 LEU A CA 1
ATOM 1462 C C . LEU A 1 183 ? 6.878 -0.872 -21.818 1.00 93.81 183 LEU A C 1
ATOM 1464 O O . LEU A 1 183 ? 5.797 -0.919 -22.402 1.00 93.81 183 LEU A O 1
ATOM 1468 N N . ARG A 1 184 ? 7.501 -1.964 -21.392 1.00 92.31 184 ARG A N 1
ATOM 1469 C CA . ARG A 1 184 ? 6.885 -3.290 -21.350 1.00 92.31 184 ARG A CA 1
ATOM 1470 C C . ARG A 1 184 ? 6.959 -3.824 -19.928 1.00 92.31 184 ARG A C 1
ATOM 1472 O O . ARG A 1 184 ? 8.003 -3.736 -19.290 1.00 92.31 184 ARG A O 1
ATOM 1479 N N . ILE A 1 185 ? 5.849 -4.371 -19.449 1.00 90.81 185 ILE A N 1
ATOM 1480 C CA . ILE A 1 185 ? 5.719 -4.904 -18.092 1.00 90.81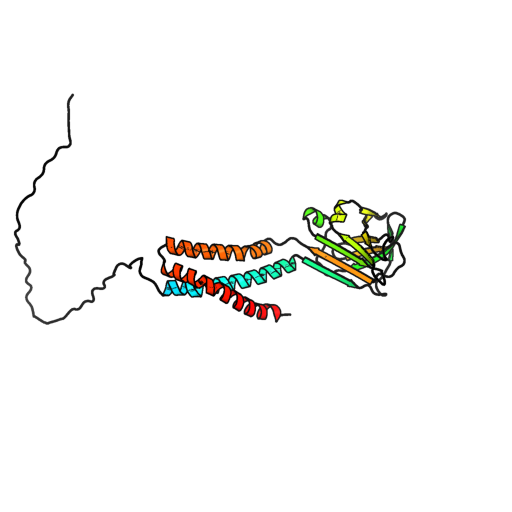 185 ILE A CA 1
ATOM 1481 C C . ILE A 1 185 ? 5.520 -6.413 -18.197 1.00 90.81 185 ILE A C 1
ATOM 1483 O O . ILE A 1 185 ? 4.541 -6.865 -18.791 1.00 90.81 185 ILE A O 1
ATOM 1487 N N . GLU A 1 186 ? 6.447 -7.174 -17.622 1.00 91.06 186 GLU A N 1
ATOM 1488 C CA . GLU A 1 186 ? 6.384 -8.630 -17.509 1.00 91.06 186 GLU A CA 1
ATOM 1489 C C . GLU A 1 186 ? 6.599 -9.016 -16.041 1.00 91.06 186 GLU A C 1
ATOM 1491 O O . GLU A 1 186 ? 7.729 -9.131 -15.562 1.00 91.06 186 GLU A O 1
ATOM 1496 N N . GLU A 1 187 ? 5.494 -9.191 -15.310 1.00 91.12 187 GLU A N 1
ATOM 1497 C CA . GLU A 1 187 ? 5.491 -9.501 -13.877 1.00 91.12 187 GLU A CA 1
ATOM 1498 C C . GLU A 1 187 ? 6.270 -8.452 -13.055 1.00 91.12 187 GLU A C 1
ATOM 1500 O O . GLU A 1 187 ? 5.791 -7.340 -12.851 1.00 91.12 187 GLU A O 1
ATOM 1505 N N . GLN A 1 188 ? 7.461 -8.801 -12.563 1.00 93.94 188 GLN A N 1
ATOM 1506 C CA . GLN A 1 188 ? 8.339 -7.941 -11.755 1.00 93.94 188 GLN A CA 1
ATOM 1507 C C . GLN A 1 188 ? 9.438 -7.256 -12.581 1.00 93.94 188 GLN A C 1
ATOM 1509 O O . GLN A 1 188 ? 10.242 -6.496 -12.038 1.00 93.94 188 GLN A O 1
ATOM 1514 N N . THR A 1 189 ? 9.511 -7.550 -13.882 1.00 95.06 189 THR A N 1
ATOM 1515 C CA . THR A 1 189 ? 10.535 -7.016 -14.781 1.00 95.06 189 THR A CA 1
ATOM 1516 C C . THR A 1 189 ? 9.916 -5.986 -15.710 1.00 95.06 189 THR A C 1
ATOM 1518 O O . THR A 1 189 ? 8.983 -6.271 -16.460 1.00 95.06 189 THR A O 1
ATOM 1521 N N . PHE A 1 190 ? 10.442 -4.770 -15.644 1.00 94.81 190 PHE A N 1
ATOM 1522 C CA . PHE A 1 190 ? 10.005 -3.647 -16.455 1.00 94.81 190 PHE A CA 1
ATOM 1523 C C . PHE A 1 190 ? 11.099 -3.364 -17.471 1.00 94.81 190 PHE A C 1
ATOM 1525 O O . PHE A 1 190 ? 12.231 -3.045 -17.104 1.00 94.81 190 PHE A O 1
ATOM 1532 N N . THR A 1 191 ? 10.767 -3.487 -18.749 1.00 95.25 191 THR A N 1
ATOM 1533 C CA . THR A 1 191 ? 11.678 -3.153 -19.838 1.00 95.25 191 THR A CA 1
ATOM 1534 C C . THR A 1 191 ? 11.365 -1.749 -20.331 1.00 95.25 191 THR A C 1
ATOM 1536 O O . THR A 1 191 ? 10.257 -1.486 -20.802 1.00 95.25 191 THR A O 1
ATOM 1539 N N . TYR A 1 192 ? 12.353 -0.862 -20.268 1.00 95.44 192 TYR A N 1
ATOM 1540 C CA . TYR A 1 192 ? 12.270 0.496 -20.799 1.00 95.44 192 TYR A CA 1
ATOM 1541 C C . TYR A 1 192 ? 13.083 0.581 -22.083 1.00 95.44 192 TYR A C 1
ATOM 1543 O O . TYR A 1 192 ? 14.255 0.206 -22.091 1.00 95.44 192 TYR A O 1
ATOM 1551 N N . ALA A 1 193 ? 12.473 1.080 -23.153 1.00 95.12 193 ALA A N 1
ATOM 1552 C CA . ALA A 1 193 ? 13.090 1.244 -24.460 1.00 95.12 193 ALA A CA 1
ATOM 1553 C C . ALA A 1 193 ? 13.064 2.721 -24.877 1.00 95.12 193 ALA A C 1
ATOM 1555 O O . ALA A 1 193 ? 12.004 3.336 -24.874 1.00 95.12 193 ALA A O 1
ATOM 1556 N N . ILE A 1 194 ? 14.213 3.292 -25.235 1.00 95.12 194 ILE A N 1
ATOM 1557 C CA . ILE A 1 194 ? 14.373 4.702 -25.627 1.00 95.12 194 ILE A CA 1
ATOM 1558 C C . ILE A 1 194 ? 14.995 4.812 -27.022 1.00 95.12 194 ILE A C 1
ATOM 1560 O O . ILE A 1 194 ? 15.846 4.010 -27.404 1.00 95.12 194 ILE A O 1
ATOM 1564 N N . ASP A 1 195 ? 14.558 5.795 -27.800 1.00 93.94 195 ASP A N 1
ATOM 1565 C CA . ASP A 1 195 ? 15.012 6.033 -29.177 1.00 93.94 195 ASP A CA 1
ATOM 1566 C C . ASP A 1 195 ? 16.387 6.729 -29.271 1.00 93.94 195 ASP A C 1
ATOM 1568 O O . ASP A 1 195 ? 16.900 6.975 -30.364 1.00 93.94 195 ASP A O 1
ATOM 1572 N N . GLN A 1 196 ? 16.992 7.056 -28.128 1.00 89.19 196 GLN A N 1
ATOM 1573 C CA . GLN A 1 196 ? 18.269 7.755 -28.009 1.00 89.19 196 GLN A CA 1
ATOM 1574 C C . GLN A 1 196 ? 19.338 6.853 -27.381 1.00 89.19 196 GLN A C 1
ATOM 1576 O O . GLN A 1 196 ? 19.068 6.132 -26.422 1.00 89.19 196 GLN A O 1
ATOM 1581 N N . ASP A 1 197 ? 20.578 6.954 -27.866 1.00 88.25 197 ASP A N 1
ATOM 1582 C CA . ASP A 1 197 ? 21.743 6.270 -27.285 1.00 88.25 197 ASP A CA 1
ATOM 1583 C C . ASP A 1 197 ? 22.226 7.010 -26.026 1.00 88.25 197 ASP A C 1
ATOM 1585 O O . ASP A 1 197 ? 23.198 7.772 -26.043 1.00 88.25 197 ASP A O 1
ATOM 1589 N N . VAL A 1 198 ? 21.472 6.860 -24.936 1.00 88.69 198 VAL A N 1
ATOM 1590 C CA . VAL A 1 198 ? 21.744 7.485 -23.636 1.00 88.69 198 VAL A CA 1
ATOM 1591 C C . VAL A 1 198 ? 21.703 6.447 -22.522 1.00 88.69 198 VAL A C 1
ATOM 1593 O O . VAL A 1 198 ? 20.889 5.530 -22.532 1.00 88.69 198 VAL A O 1
ATOM 1596 N N . GLN A 1 199 ? 22.579 6.601 -21.529 1.00 89.69 199 GLN A N 1
ATOM 1597 C CA . GLN A 1 199 ? 22.621 5.698 -20.382 1.00 89.69 199 GLN A CA 1
ATOM 1598 C C . GLN A 1 199 ? 21.518 6.073 -19.376 1.00 89.69 199 GLN A C 1
ATOM 1600 O O . GLN A 1 199 ? 21.548 7.188 -18.843 1.00 89.69 199 GLN A O 1
ATOM 1605 N N . PRO A 1 200 ? 20.584 5.163 -19.048 1.00 93.06 200 PRO A N 1
ATOM 1606 C CA . PRO A 1 200 ? 19.616 5.404 -17.992 1.00 93.06 200 PRO A CA 1
ATOM 1607 C C . PRO A 1 200 ? 20.290 5.490 -16.629 1.00 93.06 200 PRO A C 1
ATOM 1609 O O . PRO A 1 200 ? 21.388 4.970 -16.409 1.00 93.06 200 PRO A O 1
ATOM 1612 N N . ARG A 1 201 ? 19.607 6.153 -15.698 1.00 93.00 201 ARG A N 1
ATOM 1613 C CA . ARG A 1 201 ? 20.096 6.403 -14.338 1.00 93.00 201 ARG A CA 1
ATOM 1614 C C . ARG A 1 201 ? 19.179 5.823 -13.283 1.00 93.00 201 ARG A C 1
ATOM 1616 O O . ARG A 1 201 ? 19.660 5.296 -12.283 1.00 93.00 201 ARG A O 1
ATOM 1623 N N . TYR A 1 202 ? 17.876 5.954 -13.492 1.00 94.44 202 TYR A N 1
ATOM 1624 C CA . TYR A 1 202 ? 16.889 5.649 -12.475 1.00 94.44 202 TYR A CA 1
ATOM 1625 C C . TYR A 1 202 ? 15.590 5.159 -13.097 1.00 94.44 202 TYR A C 1
ATOM 1627 O O . TYR A 1 202 ? 15.153 5.695 -14.115 1.00 94.44 202 TYR A O 1
ATOM 1635 N N . ALA A 1 203 ? 14.965 4.188 -12.448 1.00 96.94 203 ALA A N 1
ATOM 1636 C CA . ALA A 1 203 ? 13.558 3.898 -12.616 1.00 96.94 203 ALA A CA 1
ATOM 1637 C C . ALA A 1 203 ? 12.912 3.656 -11.253 1.00 96.94 203 ALA A C 1
ATOM 1639 O O . ALA A 1 203 ? 13.567 3.197 -10.316 1.00 96.94 203 ALA A O 1
ATOM 1640 N N . SER A 1 204 ? 11.623 3.935 -11.146 1.00 96.69 204 SER A N 1
ATOM 1641 C CA . SER A 1 204 ? 10.824 3.542 -9.991 1.00 96.69 204 SER A CA 1
ATOM 1642 C C . SER A 1 204 ? 9.452 3.094 -10.402 1.00 96.69 204 SER A C 1
ATOM 1644 O O . SER A 1 204 ? 8.974 3.389 -11.497 1.00 96.69 204 SER A O 1
ATOM 1646 N N . VAL A 1 205 ? 8.829 2.368 -9.498 1.00 95.06 205 VAL A N 1
ATOM 1647 C CA . VAL A 1 205 ? 7.467 1.905 -9.633 1.00 95.06 205 VAL A CA 1
ATOM 1648 C C . VAL A 1 205 ? 6.810 2.011 -8.277 1.00 95.06 205 VAL A C 1
ATOM 1650 O O . VAL A 1 205 ? 7.389 1.598 -7.277 1.00 95.06 205 VAL A O 1
ATOM 1653 N N . ASP A 1 206 ? 5.609 2.556 -8.275 1.00 93.25 206 ASP A N 1
ATOM 1654 C CA . ASP A 1 206 ? 4.723 2.643 -7.133 1.00 93.25 206 ASP A CA 1
ATOM 1655 C C . ASP A 1 206 ? 3.355 2.136 -7.573 1.00 93.25 206 ASP A C 1
ATOM 1657 O O . ASP A 1 206 ? 2.928 2.347 -8.709 1.00 93.25 206 ASP A O 1
ATOM 1661 N N . GLY A 1 207 ? 2.660 1.443 -6.688 1.00 89.62 207 GLY A N 1
ATOM 1662 C CA . GLY A 1 207 ? 1.328 0.966 -6.992 1.00 89.62 207 GLY A CA 1
ATOM 1663 C C . GLY A 1 207 ? 0.591 0.448 -5.778 1.00 89.62 207 GLY A C 1
ATOM 1664 O O . GLY A 1 207 ? 1.125 0.399 -4.666 1.00 89.62 207 GLY A O 1
ATOM 1665 N N . ASP A 1 208 ? -0.656 0.061 -6.001 1.00 86.19 208 ASP A N 1
ATOM 1666 C CA . ASP A 1 208 ? -1.499 -0.560 -4.996 1.00 86.19 208 ASP A CA 1
ATOM 1667 C C . ASP A 1 208 ? -2.011 -1.939 -5.427 1.00 86.19 208 ASP A C 1
ATOM 1669 O O . ASP A 1 208 ? -1.764 -2.444 -6.528 1.00 86.19 208 ASP A O 1
ATOM 1673 N N . ARG A 1 209 ? -2.635 -2.613 -4.468 1.00 77.88 209 ARG A N 1
ATOM 1674 C CA . ARG A 1 209 ? -3.188 -3.957 -4.590 1.00 77.88 209 ARG A CA 1
ATOM 1675 C C . ARG A 1 209 ? -4.551 -3.986 -3.948 1.00 77.88 209 ARG A C 1
ATOM 1677 O O . ARG A 1 209 ? -4.903 -3.116 -3.151 1.00 77.88 209 ARG A O 1
ATOM 1684 N N . ASP A 1 210 ? -5.264 -5.082 -4.192 1.00 70.88 210 ASP A N 1
ATOM 1685 C CA . ASP A 1 210 ? -6.497 -5.347 -3.468 1.00 70.88 210 ASP A CA 1
ATOM 1686 C C . ASP A 1 210 ? -6.271 -5.252 -1.959 1.00 70.88 210 ASP A C 1
ATOM 1688 O O . ASP A 1 210 ? -5.443 -5.971 -1.379 1.00 70.88 210 ASP A O 1
ATOM 1692 N N . ILE A 1 211 ? -7.072 -4.419 -1.302 1.00 67.69 211 ILE A N 1
ATOM 1693 C CA . ILE A 1 211 ? -7.167 -4.482 0.145 1.00 67.69 211 ILE A CA 1
ATOM 1694 C C . ILE A 1 211 ? -7.868 -5.796 0.468 1.00 67.69 211 ILE A C 1
ATOM 1696 O O . ILE A 1 211 ? -9.062 -5.978 0.227 1.00 67.69 211 ILE A O 1
ATOM 1700 N N . SER A 1 212 ? -7.126 -6.718 1.083 1.00 69.62 212 SER A N 1
ATOM 1701 C CA . SER A 1 212 ? -7.710 -7.971 1.554 1.00 69.62 212 SER A CA 1
ATOM 1702 C C . SER A 1 212 ? -8.958 -7.702 2.410 1.00 69.62 212 SER A C 1
ATOM 1704 O O . SER A 1 212 ? -8.990 -6.775 3.223 1.00 69.62 212 SER A O 1
ATOM 1706 N N . GLY A 1 213 ? -9.987 -8.551 2.312 1.00 71.56 213 GLY A N 1
ATOM 1707 C CA . GLY A 1 213 ? -11.192 -8.405 3.146 1.00 71.56 213 GLY A CA 1
ATOM 1708 C C . GLY A 1 213 ? -10.896 -8.387 4.657 1.00 71.56 213 GLY A C 1
ATOM 1709 O O . GLY A 1 213 ? -11.655 -7.815 5.440 1.00 71.56 213 GLY A O 1
ATOM 1710 N N . VAL A 1 214 ? -9.759 -8.960 5.070 1.00 76.94 214 VAL A N 1
ATOM 1711 C CA . VAL A 1 214 ? -9.226 -8.860 6.436 1.00 76.94 214 VAL A CA 1
ATOM 1712 C C . VAL A 1 214 ? -8.757 -7.436 6.750 1.00 76.94 214 VAL A C 1
ATOM 1714 O O . VAL A 1 214 ? -9.091 -6.928 7.817 1.00 76.94 214 VAL A O 1
ATOM 1717 N N . GLY A 1 215 ? -8.049 -6.774 5.831 1.00 75.81 215 GLY A N 1
ATOM 1718 C CA . GLY A 1 215 ? -7.664 -5.364 5.942 1.00 75.81 215 GLY A CA 1
ATOM 1719 C C . GLY A 1 215 ? -8.874 -4.442 6.109 1.00 75.81 215 GLY A C 1
ATOM 1720 O O . GLY A 1 215 ? -8.915 -3.652 7.052 1.00 75.81 215 GLY A O 1
ATOM 1721 N N . ILE A 1 216 ? -9.921 -4.630 5.296 1.00 78.62 216 ILE A N 1
ATOM 1722 C CA . ILE A 1 216 ? -11.181 -3.870 5.421 1.00 78.62 216 ILE A CA 1
ATOM 1723 C C . ILE A 1 216 ? -11.819 -4.090 6.801 1.00 78.62 216 ILE A C 1
ATOM 1725 O O . ILE A 1 216 ? -12.219 -3.140 7.479 1.00 78.62 216 ILE A O 1
ATOM 1729 N N . LEU A 1 217 ? -11.902 -5.344 7.259 1.00 83.62 217 LEU A N 1
ATOM 1730 C CA . LEU A 1 217 ? -12.455 -5.661 8.576 1.00 83.62 217 LEU A CA 1
ATOM 1731 C C . LEU A 1 217 ? -11.644 -5.007 9.704 1.00 83.62 217 LEU A C 1
ATOM 1733 O O . LEU A 1 217 ? -12.231 -4.464 10.641 1.00 83.62 217 LEU A O 1
ATOM 1737 N N . LEU A 1 218 ? -10.312 -5.041 9.617 1.00 85.69 218 LEU A N 1
ATOM 1738 C CA . LEU A 1 218 ? -9.412 -4.415 10.586 1.00 85.69 218 LEU A CA 1
ATOM 1739 C C . LEU A 1 218 ? -9.594 -2.895 10.640 1.00 85.69 218 LEU A C 1
ATOM 1741 O O . LEU A 1 218 ? -9.604 -2.340 11.736 1.00 85.69 218 LEU A O 1
ATOM 1745 N N . GLN A 1 219 ? -9.827 -2.234 9.505 1.00 82.38 219 GLN A N 1
ATOM 1746 C CA . GLN A 1 219 ? -10.130 -0.799 9.464 1.00 82.38 219 GLN A CA 1
ATOM 1747 C C . GLN A 1 219 ? -11.499 -0.460 10.088 1.00 82.38 219 GLN A C 1
ATOM 1749 O O . GLN A 1 219 ? -11.655 0.591 10.711 1.00 82.38 219 GLN A O 1
ATOM 1754 N N . LEU A 1 220 ? -12.491 -1.353 9.987 1.00 87.62 220 LEU A N 1
ATOM 1755 C CA . LEU A 1 220 ? -13.836 -1.146 10.549 1.00 87.62 220 LEU A CA 1
ATOM 1756 C C . LEU A 1 220 ? -13.959 -1.529 12.034 1.00 87.62 220 LEU A C 1
ATOM 1758 O O . LEU A 1 220 ? -14.814 -0.998 12.750 1.00 87.62 220 LEU A O 1
ATOM 1762 N N . LEU A 1 221 ? -13.123 -2.445 12.523 1.00 90.19 221 LEU A N 1
ATOM 1763 C CA . LEU A 1 221 ? -13.196 -2.973 13.887 1.00 90.19 221 LEU A CA 1
ATOM 1764 C C . LEU A 1 221 ? -13.130 -1.907 15.001 1.00 90.19 221 LEU A C 1
ATOM 1766 O O . LEU A 1 221 ? -13.914 -2.032 15.944 1.00 90.19 221 LEU A O 1
ATOM 1770 N N . PRO A 1 222 ? -12.303 -0.844 14.936 1.00 87.75 222 PRO A N 1
ATOM 1771 C CA . PRO A 1 222 ? -12.294 0.206 15.957 1.00 87.75 222 PRO A CA 1
ATOM 1772 C C . PRO A 1 222 ? -13.661 0.882 16.110 1.00 87.75 222 PRO A C 1
ATOM 1774 O O . PRO A 1 222 ? -14.128 1.112 17.227 1.00 87.75 222 PRO A O 1
ATOM 1777 N N . ILE A 1 223 ? -14.352 1.125 14.991 1.00 89.31 223 ILE A N 1
ATOM 1778 C CA . ILE A 1 223 ? -15.703 1.698 14.981 1.00 89.31 223 ILE A CA 1
ATOM 1779 C C . ILE A 1 223 ? -16.680 0.724 15.648 1.00 89.31 223 ILE A C 1
ATOM 1781 O O . ILE A 1 223 ? -17.468 1.120 16.511 1.00 89.31 223 ILE A O 1
ATOM 1785 N N . LEU A 1 224 ? -16.598 -0.566 15.307 1.00 91.62 224 LEU A N 1
ATOM 1786 C CA . LEU A 1 224 ? -17.435 -1.605 15.909 1.00 91.62 224 LEU A CA 1
ATOM 1787 C C . LEU A 1 224 ? -17.207 -1.735 17.422 1.00 91.62 224 LEU A C 1
ATOM 1789 O O . LEU A 1 224 ? -18.175 -1.904 18.162 1.00 91.62 224 LEU A O 1
ATOM 1793 N N . ILE A 1 225 ? -15.966 -1.605 17.902 1.00 91.19 225 ILE A N 1
ATOM 1794 C CA . ILE A 1 225 ? -15.635 -1.637 19.336 1.00 91.19 225 ILE A CA 1
ATOM 1795 C C . ILE A 1 225 ? -16.302 -0.470 20.068 1.00 91.19 225 ILE A C 1
ATOM 1797 O O . ILE A 1 225 ? -16.906 -0.677 21.123 1.00 91.19 225 ILE A O 1
ATOM 1801 N N . VAL A 1 226 ? -16.257 0.742 19.505 1.00 90.56 226 VAL A N 1
ATOM 1802 C CA . VAL A 1 226 ? -16.924 1.919 20.086 1.00 90.56 226 VAL A CA 1
ATOM 1803 C C . VAL A 1 226 ? -18.439 1.718 20.136 1.00 90.56 226 VAL A C 1
ATOM 1805 O O . VAL A 1 226 ? -19.058 1.938 21.181 1.00 90.56 226 VAL A O 1
ATOM 1808 N N . LEU A 1 227 ? -19.043 1.250 19.041 1.00 93.38 227 LEU A N 1
ATOM 1809 C CA . LEU A 1 227 ? -20.480 0.970 18.987 1.00 93.38 227 LEU A CA 1
ATOM 1810 C C . LEU A 1 227 ? -20.886 -0.113 19.992 1.00 93.38 227 LEU A C 1
ATOM 1812 O O . LEU A 1 227 ? -21.886 0.044 20.694 1.00 93.38 227 LEU A O 1
ATOM 1816 N N . PHE A 1 228 ? -20.093 -1.178 20.116 1.00 93.00 228 PHE A N 1
ATOM 1817 C CA . PHE A 1 228 ? -20.315 -2.227 21.104 1.00 93.00 228 PHE A CA 1
ATOM 1818 C C . PHE A 1 228 ? -20.210 -1.676 22.528 1.00 93.00 228 PHE A C 1
ATOM 1820 O O . PHE A 1 228 ? -21.077 -1.950 23.356 1.00 93.00 228 PHE A O 1
ATOM 1827 N N . TYR A 1 229 ? -19.213 -0.836 22.811 1.00 93.31 229 TYR A N 1
ATOM 1828 C CA . TYR A 1 229 ? -19.050 -0.200 24.115 1.00 93.31 229 TYR A CA 1
ATOM 1829 C C . TYR A 1 229 ? -20.272 0.660 24.481 1.00 93.31 229 TYR A C 1
ATOM 1831 O O . TYR A 1 229 ? -20.859 0.480 25.551 1.00 93.31 229 TYR A O 1
ATOM 1839 N N . ILE A 1 230 ? -20.747 1.513 23.569 1.00 94.06 230 ILE A N 1
ATOM 1840 C CA . ILE A 1 230 ? -21.978 2.301 23.765 1.00 94.06 230 ILE A CA 1
ATOM 1841 C C . ILE A 1 230 ? -23.193 1.379 23.952 1.00 94.06 230 ILE A C 1
ATOM 1843 O O . ILE A 1 230 ? -23.998 1.580 24.866 1.00 94.06 230 ILE A O 1
ATOM 1847 N N . GLY A 1 231 ? -23.302 0.327 23.139 1.00 94.69 231 GLY A N 1
ATOM 1848 C CA . GLY A 1 231 ? -24.348 -0.685 23.257 1.00 94.69 231 GLY A CA 1
ATOM 1849 C C . GLY A 1 231 ? -24.360 -1.351 24.634 1.00 94.69 231 GLY A C 1
ATOM 1850 O O . GLY A 1 231 ? -25.424 -1.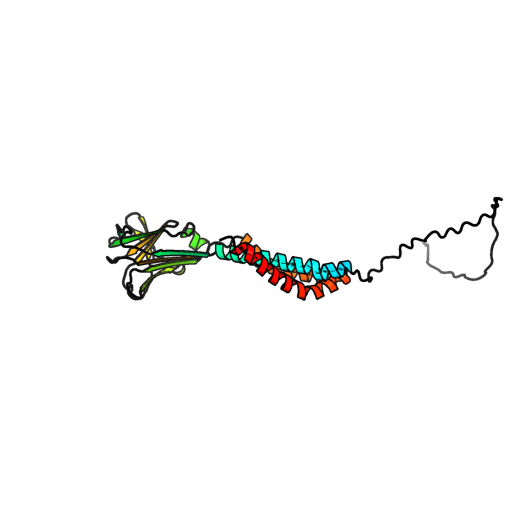491 25.237 1.00 94.69 231 GLY A O 1
ATOM 1851 N N . THR A 1 232 ? -23.191 -1.688 25.190 1.00 93.81 232 THR A N 1
ATOM 1852 C CA . THR A 1 232 ? -23.081 -2.271 26.538 1.00 93.81 232 THR A CA 1
ATOM 1853 C C . THR A 1 232 ? -23.501 -1.302 27.641 1.00 93.81 232 THR A C 1
ATOM 1855 O O . THR A 1 232 ? -24.140 -1.734 28.605 1.00 93.81 232 THR A O 1
ATOM 1858 N N . ILE A 1 233 ? -23.236 0.003 27.487 1.00 95.38 233 ILE A N 1
ATOM 1859 C CA . ILE A 1 233 ? -23.754 1.034 28.398 1.00 95.38 233 ILE A CA 1
ATOM 1860 C C . ILE A 1 233 ? -25.282 1.000 28.381 1.00 95.38 233 ILE A C 1
ATOM 1862 O O . ILE A 1 233 ? -25.898 0.801 29.428 1.00 95.38 233 ILE A O 1
ATOM 1866 N N . VAL A 1 234 ? -25.904 1.133 27.209 1.00 95.69 234 VAL A N 1
ATOM 1867 C CA . VAL A 1 234 ? -27.371 1.149 27.075 1.00 95.69 234 VAL A CA 1
ATOM 1868 C C . VAL A 1 234 ? -27.985 -0.146 27.616 1.00 95.69 234 VAL A C 1
ATOM 1870 O O . VAL A 1 234 ? -28.903 -0.116 28.442 1.00 95.69 234 VAL A O 1
ATOM 1873 N N . TRP A 1 235 ? -27.424 -1.292 27.228 1.00 95.94 235 TRP A N 1
ATOM 1874 C CA . TRP A 1 235 ? -27.852 -2.614 27.679 1.00 95.94 235 TRP A CA 1
ATOM 1875 C C . TRP A 1 235 ? -27.804 -2.762 29.201 1.00 95.94 235 TRP A C 1
ATOM 1877 O O . TRP A 1 235 ? -28.707 -3.360 29.793 1.00 95.94 235 TRP A O 1
ATOM 1887 N N . SER A 1 236 ? -26.778 -2.210 29.855 1.00 94.69 236 SER A N 1
ATOM 1888 C CA . SER A 1 236 ? -26.638 -2.293 31.309 1.00 94.69 236 SER A CA 1
ATOM 1889 C C . SER A 1 236 ? -27.807 -1.624 32.043 1.00 94.69 236 SER A C 1
ATOM 1891 O O . SER A 1 236 ? -28.296 -2.171 33.033 1.00 94.69 236 SER A O 1
ATOM 1893 N N . PHE A 1 237 ? -28.325 -0.504 31.528 1.00 93.00 237 PHE A N 1
ATOM 1894 C CA . PHE A 1 237 ? -29.468 0.191 32.118 1.00 93.00 237 PHE A CA 1
ATOM 1895 C C . PHE A 1 237 ? -30.789 -0.528 31.832 1.00 93.00 237 PHE A C 1
ATOM 1897 O O . PHE A 1 237 ? -31.583 -0.707 32.758 1.00 93.00 237 PHE A O 1
ATOM 1904 N N . ILE A 1 238 ? -30.992 -1.017 30.602 1.00 93.12 238 ILE A N 1
ATOM 1905 C CA . ILE A 1 238 ? -32.177 -1.813 30.228 1.00 93.12 238 ILE A CA 1
ATOM 1906 C C . ILE A 1 238 ? -32.257 -3.090 31.078 1.00 93.12 238 ILE A C 1
ATOM 1908 O O . ILE A 1 238 ? -33.308 -3.431 31.618 1.00 93.12 238 ILE A O 1
ATOM 1912 N N . SER A 1 239 ? -31.117 -3.750 31.283 1.00 89.94 239 SER A N 1
ATOM 1913 C CA . SER A 1 239 ? -31.000 -4.981 32.072 1.00 89.94 239 SER A CA 1
ATOM 1914 C C . SER A 1 239 ? -30.993 -4.750 33.587 1.00 89.94 239 SER A C 1
ATOM 1916 O O . SER A 1 239 ? -30.704 -5.677 34.345 1.00 89.94 239 SER A O 1
ATOM 1918 N N . LYS A 1 240 ? -31.263 -3.521 34.052 1.00 88.69 240 LYS A N 1
ATOM 1919 C CA . LYS A 1 240 ? -31.244 -3.117 35.471 1.00 88.69 240 LYS A CA 1
ATOM 1920 C C . LYS A 1 240 ? -29.892 -3.338 36.177 1.00 88.69 240 LYS A C 1
ATOM 1922 O O . LYS A 1 240 ? -29.822 -3.305 37.399 1.00 88.69 240 LYS A O 1
ATOM 1927 N N . ARG A 1 241 ? -28.789 -3.482 35.435 1.00 89.12 241 ARG A N 1
ATOM 1928 C CA . ARG A 1 241 ? -27.407 -3.577 35.948 1.00 89.12 241 ARG A CA 1
ATOM 1929 C C . ARG A 1 241 ? -26.778 -2.187 36.072 1.00 89.12 241 ARG A C 1
ATOM 1931 O O . ARG A 1 241 ? -25.736 -1.903 35.486 1.00 89.12 241 ARG A O 1
ATOM 1938 N N . LYS A 1 242 ? -27.421 -1.304 36.840 1.00 90.88 242 LYS A N 1
ATOM 1939 C CA . LYS A 1 242 ? -27.052 0.122 36.929 1.00 90.88 242 LYS A CA 1
ATOM 1940 C C . LYS A 1 242 ? -25.608 0.345 37.391 1.00 90.88 242 LYS A C 1
ATOM 1942 O O . LYS A 1 242 ? -24.937 1.221 36.859 1.00 90.88 242 LYS A O 1
ATOM 1947 N N . SER A 1 243 ? -25.104 -0.464 38.329 1.00 93.00 243 SER A N 1
ATOM 1948 C CA . SER A 1 243 ? -23.706 -0.391 38.785 1.00 93.00 243 SER A CA 1
ATOM 1949 C C . SER A 1 243 ? -22.704 -0.609 37.653 1.00 93.00 243 SER A C 1
ATOM 1951 O O . SER A 1 243 ? -21.727 0.127 37.574 1.00 93.00 243 SER A O 1
ATOM 1953 N N . LEU A 1 244 ? -22.968 -1.561 36.748 1.00 93.75 244 LEU A N 1
ATOM 1954 C CA . LEU A 1 244 ? -22.141 -1.776 35.558 1.00 93.75 244 LEU A CA 1
ATOM 1955 C C . LEU A 1 244 ? -22.186 -0.558 34.628 1.00 93.75 244 LEU A C 1
ATOM 1957 O O . LEU A 1 244 ? -21.138 -0.102 34.188 1.00 93.75 244 LEU A O 1
ATOM 1961 N N . GLY A 1 245 ? -23.378 -0.010 34.375 1.00 93.81 245 GLY A N 1
ATOM 1962 C CA . GLY A 1 245 ? -23.559 1.158 33.507 1.00 93.81 245 GLY A CA 1
ATOM 1963 C C . GLY A 1 245 ? -22.833 2.400 33.997 1.00 93.81 245 GLY A C 1
ATOM 1964 O O . GLY A 1 245 ? -22.129 3.042 33.225 1.00 93.81 245 GLY A O 1
ATOM 1965 N N . PHE A 1 246 ? -22.924 2.703 35.294 1.00 94.88 246 PHE A N 1
ATOM 1966 C CA . PHE A 1 246 ? -22.150 3.794 35.890 1.00 94.88 246 PHE A CA 1
ATOM 1967 C C . PHE A 1 246 ? -20.642 3.544 35.818 1.00 94.88 246 PHE A C 1
ATOM 1969 O O . PHE A 1 246 ? -19.888 4.479 35.555 1.00 94.88 246 PHE A O 1
ATOM 1976 N N . GLY A 1 247 ? -20.211 2.291 36.000 1.00 95.31 247 GLY A N 1
ATOM 1977 C CA . GLY A 1 247 ? -18.822 1.893 35.788 1.00 95.31 247 GLY A CA 1
ATOM 1978 C C . GLY A 1 247 ? -18.370 2.191 34.360 1.00 95.31 247 GLY A C 1
ATOM 1979 O O . GLY A 1 247 ? -17.383 2.890 34.175 1.00 95.31 247 GLY A O 1
ATOM 1980 N N . LEU A 1 248 ? -19.131 1.739 33.359 1.00 96.00 248 LEU A N 1
ATOM 1981 C CA . LEU A 1 248 ? -18.827 1.934 31.937 1.00 96.00 248 LEU A CA 1
ATOM 1982 C C . LEU A 1 248 ? -18.817 3.412 31.521 1.00 96.00 248 LEU A C 1
ATOM 1984 O O . LEU A 1 248 ? -17.985 3.805 30.708 1.00 96.00 248 LEU A O 1
ATOM 1988 N N . ILE A 1 249 ? -19.690 4.249 32.091 1.00 95.88 249 ILE A N 1
ATOM 1989 C CA . ILE A 1 249 ? -19.652 5.703 31.862 1.00 95.88 249 ILE A CA 1
ATOM 1990 C C . ILE A 1 249 ? -18.338 6.292 32.390 1.00 95.88 249 ILE A C 1
ATOM 1992 O O . ILE A 1 249 ? -17.668 7.027 31.670 1.00 95.88 249 ILE A O 1
ATOM 1996 N N . GLY A 1 250 ? -17.927 5.940 33.614 1.00 91.81 250 GLY A N 1
ATOM 1997 C CA . GLY A 1 250 ? -16.618 6.351 34.143 1.00 91.81 250 GLY A CA 1
ATOM 1998 C C . GLY A 1 250 ? -15.449 5.778 33.331 1.00 91.81 250 GLY A C 1
ATOM 1999 O O . GLY A 1 250 ? -14.431 6.439 33.130 1.00 91.81 250 GLY A O 1
ATOM 2000 N N . GLY A 1 251 ? -15.634 4.572 32.797 1.00 91.75 251 GLY A N 1
ATOM 2001 C CA . GLY A 1 251 ? -14.694 3.856 31.946 1.00 91.75 251 GLY A CA 1
ATOM 2002 C C . GLY A 1 251 ? -14.359 4.553 30.626 1.00 91.75 251 GLY A C 1
ATOM 2003 O O . GLY A 1 251 ? -13.299 4.286 30.066 1.00 91.75 251 GLY A O 1
ATOM 2004 N N . ILE A 1 252 ? -15.187 5.500 30.165 1.00 92.69 252 ILE A N 1
ATOM 2005 C CA . ILE A 1 252 ? -14.924 6.300 28.953 1.00 92.69 252 ILE A CA 1
ATOM 2006 C C . ILE A 1 252 ? -13.578 7.031 29.045 1.00 92.69 252 ILE A C 1
ATOM 2008 O O . ILE A 1 252 ? -12.911 7.207 28.034 1.00 92.69 252 ILE A O 1
ATOM 2012 N N . ILE A 1 253 ? -13.148 7.420 30.248 1.00 92.31 253 ILE A N 1
ATOM 2013 C CA . ILE A 1 253 ? -11.850 8.077 30.463 1.00 92.31 253 ILE A CA 1
ATOM 2014 C C . ILE A 1 253 ? -10.707 7.050 30.485 1.00 92.31 253 ILE A C 1
ATOM 2016 O O . ILE A 1 253 ? -9.587 7.344 30.078 1.00 92.31 253 ILE A O 1
ATOM 2020 N N . ILE A 1 254 ? -10.981 5.828 30.940 1.00 92.81 254 ILE A N 1
ATOM 2021 C CA . ILE A 1 254 ? -9.970 4.785 31.147 1.00 92.81 254 ILE A CA 1
ATOM 2022 C C . ILE A 1 254 ? -9.618 4.079 29.834 1.00 92.81 254 ILE A C 1
ATOM 2024 O O . ILE A 1 254 ? -8.455 3.733 29.635 1.00 92.81 254 ILE A O 1
ATOM 2028 N N . ALA A 1 255 ? -10.573 3.907 28.915 1.00 90.94 255 ALA A N 1
ATOM 2029 C CA . ALA A 1 255 ? -10.320 3.260 27.626 1.00 90.94 255 ALA A CA 1
ATOM 2030 C C . ALA A 1 255 ? -9.255 3.984 26.765 1.00 90.94 255 ALA A C 1
ATOM 2032 O O . ALA A 1 255 ? -8.324 3.307 26.329 1.00 90.94 255 ALA A O 1
ATOM 2033 N N . PRO A 1 256 ? -9.290 5.322 26.573 1.00 90.38 256 PRO A N 1
ATOM 2034 C CA . PRO A 1 256 ? -8.236 6.050 25.861 1.00 90.38 256 PRO A CA 1
ATOM 2035 C C . PRO A 1 256 ? -6.871 5.952 26.545 1.00 90.38 256 PRO A C 1
ATOM 2037 O O . PRO A 1 256 ? -5.856 5.790 25.876 1.00 90.38 256 PRO A O 1
ATOM 2040 N N . ILE A 1 257 ? -6.836 6.001 27.882 1.00 93.50 257 ILE A N 1
ATOM 2041 C CA . ILE A 1 257 ? -5.592 5.839 28.645 1.00 93.50 257 ILE A CA 1
ATOM 2042 C C . ILE A 1 257 ? -5.010 4.445 28.386 1.00 93.50 257 ILE A C 1
ATOM 2044 O O . ILE A 1 257 ? -3.838 4.324 28.035 1.00 93.50 257 ILE A O 1
ATOM 2048 N N . SER A 1 258 ? -5.836 3.400 28.499 1.00 94.19 258 SER A N 1
ATOM 2049 C CA . SER A 1 258 ? -5.436 2.023 28.197 1.00 94.19 258 SER A CA 1
ATOM 2050 C C . SER A 1 258 ? -4.929 1.878 26.763 1.00 94.19 258 SER A C 1
ATOM 2052 O O . SER A 1 258 ? -3.878 1.278 26.553 1.00 94.19 258 SER A O 1
ATOM 2054 N N . PHE A 1 259 ? -5.627 2.466 25.786 1.00 93.56 259 PHE A N 1
ATOM 2055 C CA . PHE A 1 259 ? -5.207 2.478 24.384 1.00 93.56 259 PHE A CA 1
ATOM 2056 C C . PHE A 1 259 ? -3.808 3.082 24.218 1.00 93.56 259 PHE A C 1
ATOM 2058 O O . PHE A 1 259 ? -2.935 2.421 23.666 1.00 93.56 259 PHE A O 1
ATOM 2065 N N . CYS A 1 260 ? -3.555 4.280 24.756 1.00 92.88 260 CYS A N 1
ATOM 2066 C CA . CYS A 1 260 ? -2.253 4.940 24.633 1.00 92.88 260 CYS A CA 1
ATOM 2067 C C . CYS A 1 260 ? -1.117 4.118 25.260 1.00 92.88 260 CYS A C 1
ATOM 2069 O O . CYS A 1 260 ? -0.070 3.937 24.640 1.00 92.88 260 CYS A O 1
ATOM 2071 N N . PHE A 1 261 ? -1.316 3.585 26.470 1.00 93.50 261 PHE A N 1
ATOM 2072 C CA . PHE A 1 261 ? -0.312 2.729 27.112 1.00 93.50 261 PHE A CA 1
ATOM 2073 C C . PHE A 1 261 ? -0.089 1.421 26.346 1.00 93.50 261 PHE A C 1
ATOM 2075 O O . PHE A 1 261 ? 1.048 0.963 26.235 1.00 93.50 261 PHE A O 1
ATOM 2082 N N . SER A 1 262 ? -1.154 0.839 25.797 1.00 93.94 262 SER A N 1
ATOM 2083 C CA . SER A 1 262 ? -1.070 -0.392 25.011 1.00 93.94 262 SER A CA 1
ATOM 2084 C C . SER A 1 262 ? -0.355 -0.160 23.683 1.00 93.94 262 SER A C 1
ATOM 2086 O O . SER A 1 262 ? 0.496 -0.965 23.334 1.00 93.94 262 SER A O 1
ATOM 2088 N N . MET A 1 263 ? -0.603 0.961 22.995 1.00 89.88 263 MET A N 1
ATOM 2089 C CA . MET A 1 263 ? 0.130 1.348 21.782 1.00 89.88 263 MET A CA 1
ATOM 2090 C C . MET A 1 263 ? 1.630 1.477 22.049 1.00 89.88 263 MET A C 1
ATOM 2092 O O . MET A 1 263 ? 2.421 0.904 21.311 1.00 89.88 263 MET A O 1
ATOM 2096 N N . ILE A 1 264 ? 2.025 2.154 23.135 1.00 89.50 264 ILE A N 1
ATOM 2097 C CA . ILE A 1 264 ? 3.440 2.270 23.532 1.00 89.50 264 ILE A CA 1
ATOM 2098 C C . ILE A 1 264 ? 4.042 0.886 23.810 1.00 89.50 264 ILE A C 1
ATOM 2100 O O . ILE A 1 264 ? 5.154 0.579 23.393 1.00 89.50 264 ILE A O 1
ATOM 2104 N N . PHE A 1 265 ? 3.321 0.030 24.533 1.00 88.88 265 PHE A N 1
ATOM 2105 C CA . PHE A 1 265 ? 3.799 -1.315 24.840 1.00 88.88 265 PHE A CA 1
ATOM 2106 C C . PHE A 1 265 ? 3.947 -2.180 23.580 1.00 88.88 265 PHE A C 1
ATOM 2108 O O . PHE A 1 265 ? 4.973 -2.831 23.388 1.00 88.88 265 PHE A O 1
ATOM 2115 N N . LEU A 1 266 ? 2.939 -2.170 22.709 1.00 88.38 266 LEU A N 1
ATOM 2116 C CA . LEU A 1 266 ? 2.935 -2.931 21.468 1.00 88.38 266 LEU A CA 1
ATOM 2117 C C . LEU A 1 266 ? 3.980 -2.397 20.485 1.00 88.38 266 LEU A C 1
ATOM 2119 O O . LEU A 1 266 ? 4.645 -3.205 19.841 1.00 88.38 266 LEU A O 1
ATOM 2123 N N . SER A 1 267 ? 4.218 -1.083 20.416 1.00 83.81 267 SER A N 1
ATOM 2124 C CA . SER A 1 267 ? 5.274 -0.533 19.562 1.00 83.81 267 SER A CA 1
ATOM 2125 C C . SER A 1 267 ? 6.648 -1.098 19.933 1.00 83.81 267 SER A C 1
ATOM 2127 O O . SER A 1 267 ? 7.410 -1.466 19.048 1.00 83.81 267 SER A O 1
ATOM 2129 N N . PHE A 1 268 ? 6.952 -1.300 21.220 1.00 83.31 268 PHE A N 1
ATOM 2130 C CA . PHE A 1 268 ? 8.206 -1.959 21.613 1.00 83.31 268 PHE A CA 1
ATOM 2131 C C . PHE A 1 268 ? 8.308 -3.421 21.168 1.00 83.31 268 PHE A C 1
ATOM 2133 O O . PHE A 1 268 ? 9.416 -3.910 20.971 1.00 83.31 268 PHE A O 1
ATOM 2140 N N . ILE A 1 269 ? 7.193 -4.137 21.025 1.00 81.06 269 ILE A N 1
ATOM 2141 C CA . ILE A 1 269 ? 7.191 -5.533 20.563 1.00 81.06 269 ILE A CA 1
ATOM 2142 C C . ILE A 1 269 ? 7.325 -5.595 19.041 1.00 81.06 269 ILE A C 1
ATOM 2144 O O . ILE A 1 269 ? 8.060 -6.429 18.516 1.00 81.06 269 IL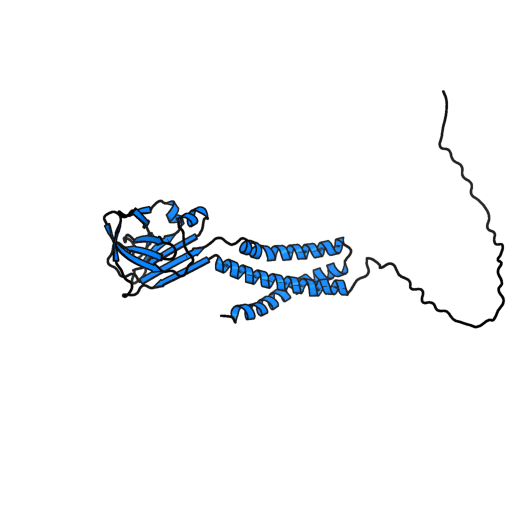E A O 1
ATOM 2148 N N . TYR A 1 270 ? 6.619 -4.718 18.334 1.00 70.75 270 TYR A N 1
ATOM 2149 C CA . TYR A 1 270 ? 6.577 -4.728 16.876 1.00 70.75 270 TYR A CA 1
ATOM 2150 C C . TYR A 1 270 ? 7.831 -4.125 16.235 1.00 70.75 270 TYR A C 1
ATOM 2152 O O . TYR A 1 270 ? 8.278 -4.637 15.214 1.00 70.75 270 TYR A O 1
ATOM 2160 N N . TRP A 1 271 ? 8.430 -3.095 16.840 1.00 63.72 271 TRP A N 1
ATOM 2161 C CA . TRP A 1 271 ? 9.565 -2.372 16.254 1.00 63.72 271 TRP A CA 1
ATOM 2162 C C . TRP A 1 271 ? 10.942 -2.887 16.703 1.00 63.72 271 TRP A C 1
ATOM 2164 O O . TRP A 1 271 ? 11.924 -2.613 16.030 1.00 63.72 271 TRP A O 1
ATOM 2174 N N . ASN A 1 272 ? 11.044 -3.666 17.789 1.00 58.06 272 ASN A N 1
ATOM 2175 C CA . ASN A 1 272 ? 12.319 -4.285 18.206 1.00 58.06 272 ASN A CA 1
ATOM 2176 C C . ASN A 1 272 ? 12.619 -5.631 17.512 1.00 58.06 272 ASN A C 1
ATOM 2178 O O . ASN A 1 272 ? 13.598 -6.284 17.864 1.00 58.06 272 ASN A O 1
ATOM 2182 N N . ASN A 1 273 ? 11.770 -6.083 16.585 1.00 48.00 273 ASN A N 1
ATOM 2183 C CA . ASN A 1 273 ? 11.959 -7.338 15.846 1.00 48.00 273 ASN A CA 1
ATOM 2184 C C . ASN A 1 273 ? 12.486 -7.132 14.408 1.00 48.00 273 ASN A C 1
ATOM 2186 O O . ASN A 1 273 ? 12.394 -8.058 13.603 1.00 48.00 273 ASN A O 1
ATOM 2190 N N . PHE A 1 274 ? 13.047 -5.957 14.101 1.00 44.38 274 PHE A N 1
ATOM 2191 C CA . PHE A 1 274 ? 13.759 -5.653 12.855 1.00 44.38 274 PHE A CA 1
ATOM 2192 C C . PHE A 1 274 ? 15.155 -5.098 13.145 1.00 44.38 274 PHE A C 1
ATOM 2194 O O . PHE A 1 274 ? 15.275 -4.269 14.076 1.00 44.38 274 PHE A O 1
#

Secondary structure (DSSP, 8-state):
-----------------------------------------------TT---HHHHHIIIIIHHHHHHHHHHHHHHHHHHHHHTTEEEEEEE--TTS--EEEEETTEEEEEEEEE-SS----HHHHHHHT--EEEEEE--SSSEEEEEEGGGGGGT-EEEPTTS-EEEEPEEEETTTT--EEEEEETTEEEEEESS-----EEEEEEE----HHHHHHHHHHHHHHHHHHHHHHHHHHTT-HHHHHHHHHHHHHHHHHHHHHHHHHHHHHHTT-